Protein AF-A0A7C3FJF8-F1 (afdb_monomer)

Nearest PDB structures (foldseek):
  2eo0-assembly2_B  TM=7.809E-01  e=1.212E-04  Sulfurisphaera tokodaii str. 7
  3p1z-assembly2_G  TM=6.537E-01  e=1.359E-02  Aeropyrum pernix
  4i4z-assembly1_E  TM=5.931E-01  e=7.086E-01  Synechocystis sp. PCC 6803 substr. Kazusa
  1ul7-assembly1_A  TM=5.633E-01  e=3.274E+00  Mus musculus
  5kah-assembly2_I  TM=3.896E-01  e=8.580E-01  Streptomyces toyocaensis

Radius of gyration: 24.34 Å; Cα contacts (8 Å, |Δi|>4): 204; chains: 1; bounding box: 48×48×71 Å

Solvent-accessible surface area (backbone atoms only — not comparable to full-atom values): 13296 Å² total; per-residue (Å²): 137,85,82,83,77,81,82,76,81,86,86,83,79,94,72,89,86,90,78,89,80,92,68,100,66,83,60,92,47,67,45,55,46,53,51,52,53,52,41,48,75,72,63,35,49,75,42,83,37,100,73,50,47,29,43,34,36,49,91,90,48,56,37,38,33,38,74,26,79,35,72,84,56,58,62,55,58,71,58,46,54,53,41,46,54,43,36,74,76,70,42,47,33,32,38,34,18,79,82,64,42,79,39,53,52,88,76,57,58,75,88,61,51,80,79,86,79,88,79,89,81,92,76,93,69,101,62,96,72,72,50,80,64,54,48,51,25,48,56,35,39,78,59,63,29,83,60,29,60,66,51,48,77,74,42,62,62,68,52,47,52,55,28,46,54,51,48,58,78,39,63,78,41,46,68,42,58,44,62,51,34,52,48,52,60,71,46,89,75,83,76,74,91,62,90,58,92,78,43,66,59,75,59,63,103,55,28,84,40,40,50,128

Foldseek 3Di:
DDDDDDDDDDPPDDDDDDDDDDDPDDDPQPFLVVVVVVLVVVVWDWDQDPPQRTWIDDPPAIEREHEDQAPLDFDAPVNLVVLVVVVVVVHFYWYAYPHPGTDGSVPDDCVRHDDDPDDDDDDDDPDDDDDPQRVQLVLCVVLPDDPSSVVCVVFPSVQLVLLLVVLVVCPPFFQRSNVSSVCSRPDPDDRDNDPDPVPCCCDDPNVVRTDD

Mean predicted aligned error: 19.09 Å

Sequence (212 aa):
MVAKKKRQFPLDGFQNRCSTLKSGRSYKNPAEAMLYNLLKAEGWEVTKAGYPDFICRRGDEVMLVEVKPDKNHRLKRRQSEAMKALAKQGVKCLRWSPDEGFRDINNISDDDDIYTSSSSSLAIPTTFNETPLEELARELTEEGFDGAMAFILKHDPARIRAALELARHKRGRIKNLPGYVRYLVQTPGEIPKVPDPGDKYLKGKYSDMIRR

Secondary structure (DSSP, 8-state):
-------PPP-------------S---SSHHHHHHHHHHHHTT-EEEE-SSSSEEEEETTEEEEEEE-SSTT-PPPHHHHHHHHHHHHTT-EEEEEETTTEEEEGGGS-GGG-------------SS----HHHHHHHHHHHTT-TTHHHHHHHS-HHHHHHHHHHHHHTBTTBS-HHHHHHHHHHSSSPPPSS--TT-GGGSSTTGGGB--

Structure (mmCIF, N/CA/C/O backbone):
data_AF-A0A7C3FJF8-F1
#
_entry.id   AF-A0A7C3FJF8-F1
#
loop_
_atom_site.group_PDB
_atom_site.id
_atom_site.type_symbol
_atom_site.label_atom_id
_atom_site.label_alt_id
_atom_site.label_comp_id
_atom_site.label_asym_id
_atom_site.label_entity_id
_atom_site.label_seq_id
_atom_site.pdbx_PDB_ins_code
_atom_site.Cartn_x
_atom_site.Cartn_y
_atom_site.Cartn_z
_atom_site.occupancy
_atom_site.B_iso_or_equiv
_atom_site.auth_seq_id
_atom_site.auth_comp_id
_atom_site.auth_asym_id
_atom_site.auth_atom_id
_atom_site.pdbx_PDB_model_num
ATOM 1 N N . MET A 1 1 ? -26.479 19.139 31.568 1.00 36.22 1 MET A N 1
ATOM 2 C CA . MET A 1 1 ? -25.353 19.248 30.612 1.00 36.22 1 MET A CA 1
ATOM 3 C C . MET A 1 1 ? -24.235 18.334 31.091 1.00 36.22 1 MET A C 1
ATOM 5 O O . MET A 1 1 ? -23.646 18.614 32.124 1.00 36.22 1 MET A O 1
ATOM 9 N N . VAL A 1 2 ? -24.012 17.193 30.433 1.00 34.41 2 VAL A N 1
ATOM 10 C CA . VAL A 1 2 ? -23.016 16.196 30.869 1.00 34.41 2 VAL A CA 1
ATOM 11 C C . VAL A 1 2 ? -21.704 16.449 30.129 1.00 34.41 2 VAL A C 1
ATOM 13 O O . VAL A 1 2 ? -21.637 16.321 28.907 1.00 34.41 2 VAL A O 1
ATOM 16 N N . ALA A 1 3 ? -20.671 16.839 30.874 1.00 35.12 3 ALA A N 1
ATOM 17 C CA . ALA A 1 3 ? -19.329 17.070 30.359 1.00 35.12 3 ALA A CA 1
ATOM 18 C C . ALA A 1 3 ? -18.713 15.756 29.842 1.00 35.12 3 ALA A C 1
ATOM 20 O O . ALA A 1 3 ? -18.563 14.785 30.587 1.00 35.12 3 ALA A O 1
ATOM 21 N N . LYS A 1 4 ? -18.333 15.722 28.559 1.00 35.50 4 LYS A N 1
ATOM 22 C CA . LYS A 1 4 ? -17.586 14.605 27.965 1.00 35.50 4 LYS A CA 1
ATOM 23 C C . LYS A 1 4 ? -16.150 14.624 28.497 1.00 35.50 4 LYS A C 1
ATOM 25 O O . LYS A 1 4 ? -15.320 15.422 28.068 1.00 35.50 4 LYS A O 1
ATOM 30 N N . LYS A 1 5 ? -15.871 13.733 29.448 1.00 34.00 5 LYS A N 1
ATOM 31 C CA . LYS A 1 5 ? -14.535 13.450 29.988 1.00 34.00 5 LYS A CA 1
ATOM 32 C C . LYS A 1 5 ? -13.651 12.917 28.848 1.00 34.00 5 LYS A C 1
ATOM 34 O O . LYS A 1 5 ? -13.900 11.822 28.345 1.00 34.00 5 LYS A O 1
ATOM 39 N N . LYS A 1 6 ? -12.642 13.686 28.419 1.00 36.44 6 LYS A N 1
ATOM 40 C CA . LYS A 1 6 ? -11.583 13.205 27.516 1.00 36.44 6 LYS A CA 1
ATOM 41 C C . LYS A 1 6 ? -10.863 12.053 28.223 1.00 36.44 6 LYS A C 1
ATOM 43 O O . LYS A 1 6 ? -10.179 12.277 29.217 1.00 36.44 6 LYS A O 1
ATOM 48 N N . ARG A 1 7 ? -11.067 10.814 27.765 1.00 32.31 7 ARG A N 1
ATOM 49 C CA . ARG A 1 7 ? -10.295 9.662 28.242 1.00 32.31 7 ARG A CA 1
ATOM 50 C C . ARG A 1 7 ? -8.902 9.750 27.626 1.00 32.31 7 ARG A C 1
ATOM 52 O O . ARG A 1 7 ? -8.738 9.578 26.423 1.00 32.31 7 ARG A O 1
ATOM 59 N N . GLN A 1 8 ? -7.935 10.093 28.463 1.00 32.59 8 GLN A N 1
ATOM 60 C CA . GLN A 1 8 ? -6.512 10.062 28.161 1.00 32.59 8 GLN A CA 1
ATOM 61 C C . GLN A 1 8 ? -6.058 8.595 28.163 1.00 32.59 8 GLN A C 1
ATOM 63 O O . GLN A 1 8 ? -6.402 7.846 29.077 1.00 32.59 8 GLN A O 1
ATOM 68 N N . PHE A 1 9 ? -5.368 8.170 27.104 1.00 37.16 9 PHE A N 1
ATOM 69 C CA . PHE A 1 9 ? -4.805 6.823 26.991 1.00 37.16 9 PHE A CA 1
ATOM 70 C C . PHE A 1 9 ? -3.686 6.654 28.035 1.00 37.16 9 PHE A C 1
ATOM 72 O O . PHE A 1 9 ? -2.801 7.511 28.074 1.00 37.16 9 PHE A O 1
ATOM 79 N N . PRO A 1 10 ? -3.689 5.603 28.875 1.00 35.88 10 PRO A N 1
ATOM 80 C CA . PRO A 1 10 ? -2.564 5.333 29.760 1.00 35.88 10 PRO A CA 1
ATOM 81 C C . PRO A 1 10 ? -1.417 4.730 28.934 1.00 35.88 10 PRO A C 1
ATOM 83 O O . PRO A 1 10 ? -1.586 3.693 28.296 1.00 35.88 10 PRO A O 1
ATOM 86 N N . LEU A 1 11 ? -0.276 5.424 28.910 1.00 43.97 11 LEU A N 1
ATOM 87 C CA . LEU A 1 11 ? 0.946 5.057 28.177 1.00 43.97 11 LEU A CA 1
ATOM 88 C C . LEU A 1 11 ? 1.956 4.264 29.028 1.00 43.97 11 LEU A C 1
ATOM 90 O O . LEU A 1 11 ? 3.012 3.893 28.525 1.00 43.97 11 LEU A O 1
ATOM 94 N N . ASP A 1 12 ? 1.635 3.953 30.282 1.00 31.39 12 ASP A N 1
ATOM 95 C CA . ASP A 1 12 ? 2.601 3.377 31.216 1.00 31.39 12 ASP A CA 1
ATOM 96 C C . ASP A 1 12 ? 2.301 1.895 31.473 1.00 31.39 12 ASP A C 1
ATOM 98 O O . ASP A 1 12 ? 1.313 1.558 32.124 1.00 31.39 12 ASP A O 1
ATOM 102 N N . GLY A 1 13 ? 3.158 0.997 30.970 1.00 31.47 13 GLY A N 1
ATOM 103 C CA . GLY A 1 13 ? 3.138 -0.408 31.405 1.00 31.47 13 GLY A CA 1
ATOM 104 C C . GLY A 1 13 ? 3.659 -1.484 30.447 1.00 31.47 13 GLY A C 1
ATOM 105 O O . GLY A 1 13 ? 3.530 -2.665 30.759 1.00 31.47 13 GLY A O 1
ATOM 106 N N . PHE A 1 14 ? 4.242 -1.144 29.295 1.00 38.16 14 PHE A N 1
ATOM 107 C CA . PHE A 1 14 ? 4.683 -2.143 28.310 1.00 38.16 14 PHE A CA 1
ATOM 108 C C . PHE A 1 14 ? 6.126 -2.616 28.549 1.00 38.16 14 PHE A C 1
ATOM 110 O O . PHE A 1 14 ? 7.050 -2.218 27.846 1.00 38.16 14 PHE A O 1
ATOM 117 N N . GLN A 1 15 ? 6.327 -3.520 29.511 1.00 35.91 15 GLN A N 1
ATOM 118 C CA . GLN A 1 15 ? 7.507 -4.388 29.529 1.00 35.91 15 GLN A CA 1
ATOM 119 C C . GLN A 1 15 ? 7.101 -5.862 29.543 1.00 35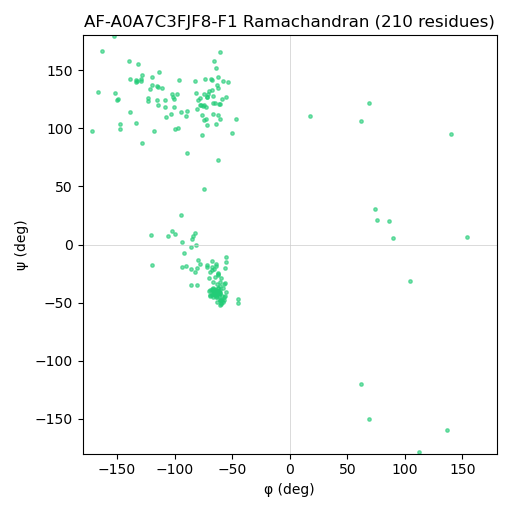.91 15 GLN A C 1
ATOM 121 O O . GLN A 1 15 ? 6.385 -6.327 30.423 1.00 35.91 15 GLN A O 1
ATOM 126 N N . ASN A 1 16 ? 7.658 -6.579 28.565 1.00 40.19 16 ASN A N 1
ATOM 127 C CA . ASN A 1 16 ? 7.874 -8.021 28.519 1.00 40.19 16 ASN A CA 1
ATOM 128 C C . ASN A 1 16 ? 6.630 -8.918 28.576 1.00 40.19 16 ASN A C 1
ATOM 130 O O . ASN A 1 16 ? 6.086 -9.195 29.638 1.00 40.19 16 ASN A O 1
ATOM 134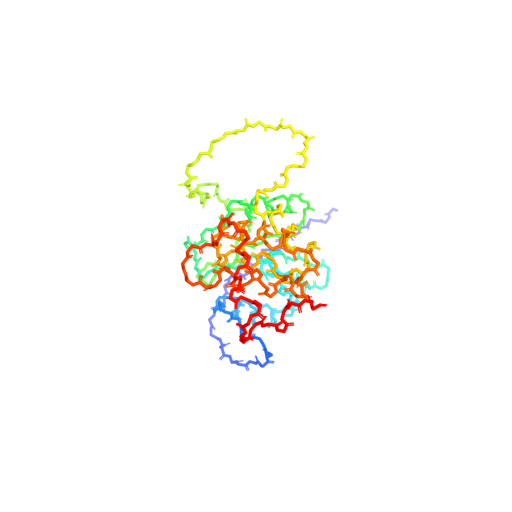 N N . ARG A 1 17 ? 6.291 -9.502 27.419 1.00 31.45 17 ARG A N 1
ATOM 135 C CA . ARG A 1 17 ? 6.054 -10.951 27.260 1.00 31.45 17 ARG A CA 1
ATOM 136 C C . ARG A 1 17 ? 5.887 -11.283 25.775 1.00 31.45 17 ARG A C 1
ATOM 138 O O . ARG A 1 17 ? 4.828 -11.101 25.187 1.00 31.45 17 ARG A O 1
ATOM 145 N N . CYS A 1 18 ? 6.978 -11.748 25.172 1.00 35.25 18 CYS A N 1
ATOM 146 C CA . CYS A 1 18 ? 6.981 -12.355 23.849 1.00 35.25 18 CYS A CA 1
ATOM 147 C C . CYS A 1 18 ? 6.740 -13.861 24.013 1.00 35.25 18 CYS A C 1
ATOM 149 O O . CYS A 1 18 ? 7.570 -14.557 24.593 1.00 35.25 18 CYS A O 1
ATOM 151 N N . SER A 1 19 ? 5.619 -14.367 23.506 1.00 32.22 19 SER A N 1
ATOM 152 C CA . SER A 1 19 ? 5.452 -15.797 23.242 1.00 32.22 19 SER A CA 1
ATOM 153 C C . SER A 1 19 ? 4.551 -16.010 22.029 1.00 32.22 19 SER A C 1
ATOM 155 O O . SER A 1 19 ? 3.331 -15.901 22.097 1.00 32.22 19 SER A O 1
ATOM 157 N N . THR A 1 20 ? 5.229 -16.265 20.914 1.00 42.19 20 THR A N 1
ATOM 158 C CA . THR A 1 20 ? 4.894 -17.116 19.766 1.00 42.19 20 THR A CA 1
ATOM 159 C C . THR A 1 20 ? 3.431 -17.538 19.587 1.00 42.19 20 THR A C 1
ATOM 161 O O . THR A 1 20 ? 2.974 -18.455 20.264 1.00 42.19 20 THR A O 1
ATOM 164 N N . LEU A 1 21 ? 2.750 -17.022 18.552 1.00 38.22 21 LEU A N 1
ATOM 165 C CA . LEU A 1 21 ? 1.591 -17.701 17.957 1.00 38.22 21 LEU A CA 1
ATOM 166 C C . LEU A 1 21 ? 1.569 -17.643 16.422 1.00 38.22 21 LEU A C 1
ATOM 168 O O . LEU A 1 21 ? 1.975 -16.680 15.778 1.00 38.22 21 LEU A O 1
ATOM 172 N N . LYS A 1 22 ? 1.117 -18.772 15.870 1.00 43.00 22 LYS A N 1
ATOM 173 C CA . LYS A 1 22 ? 1.184 -19.225 14.480 1.00 43.00 22 LYS A CA 1
ATOM 174 C C . LYS A 1 22 ? 0.125 -18.542 13.603 1.00 43.00 22 LYS A C 1
ATOM 176 O O . LYS A 1 22 ? -1.063 -18.769 13.796 1.00 43.00 22 LYS A O 1
ATOM 181 N N . SER A 1 23 ? 0.547 -17.823 12.563 1.00 41.47 23 SER A N 1
ATOM 182 C CA . SER A 1 23 ? -0.201 -17.730 11.297 1.00 41.47 23 SER A CA 1
ATOM 183 C C . SER A 1 23 ? 0.777 -17.481 10.139 1.00 41.47 23 SER A C 1
ATOM 185 O O . SER A 1 23 ? 1.696 -16.673 10.243 1.00 41.47 23 SER A O 1
ATOM 187 N N . GLY A 1 24 ? 0.654 -18.275 9.074 1.00 37.75 24 GLY A N 1
ATOM 188 C CA . GLY A 1 24 ? 1.691 -18.557 8.070 1.00 37.75 24 GLY A CA 1
ATOM 189 C C . GLY A 1 24 ? 2.019 -17.461 7.050 1.00 37.75 24 GLY A C 1
ATOM 190 O O . GLY A 1 24 ? 2.140 -17.756 5.865 1.00 37.75 24 GLY A O 1
ATOM 191 N N . ARG A 1 25 ? 2.223 -16.213 7.477 1.00 44.03 25 ARG A N 1
ATOM 192 C CA . ARG A 1 25 ? 2.955 -15.209 6.687 1.00 44.03 25 ARG A CA 1
ATOM 193 C C . ARG A 1 25 ? 3.947 -14.505 7.603 1.00 44.03 25 ARG A C 1
ATOM 195 O O . ARG A 1 25 ? 3.555 -13.676 8.414 1.00 44.03 25 ARG A O 1
ATOM 202 N N . SER A 1 26 ? 5.231 -14.835 7.474 1.00 49.41 26 SER A N 1
ATOM 203 C CA . SER A 1 26 ? 6.285 -14.068 8.144 1.00 49.41 26 SER A CA 1
ATOM 204 C C . SER A 1 26 ? 6.233 -12.631 7.630 1.00 49.41 26 SER A C 1
ATOM 206 O O . SER A 1 26 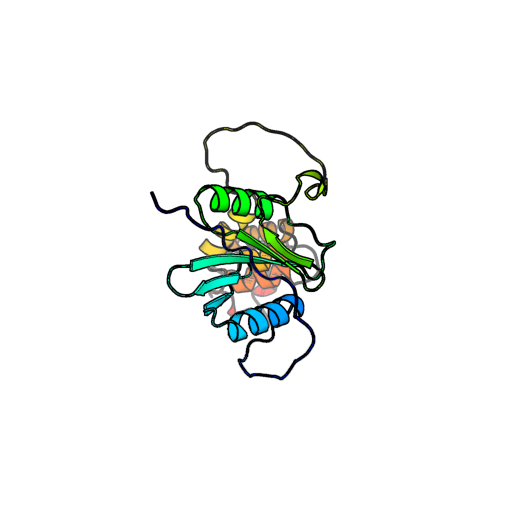? 6.368 -12.398 6.426 1.00 49.41 26 SER A O 1
ATOM 208 N N . TYR A 1 27 ? 6.034 -11.660 8.519 1.00 59.88 27 TYR A N 1
ATOM 209 C CA . TYR A 1 27 ? 6.247 -10.261 8.167 1.00 59.88 27 TYR A CA 1
ATOM 210 C C . TYR A 1 27 ? 7.720 -10.087 7.794 1.00 59.88 27 TYR A C 1
ATOM 212 O O . TYR A 1 27 ? 8.602 -10.613 8.470 1.00 59.88 27 TYR A O 1
ATOM 220 N N . LYS A 1 28 ? 7.991 -9.385 6.688 1.00 67.38 28 LYS A N 1
ATOM 221 C CA . LYS A 1 28 ? 9.370 -9.062 6.290 1.00 67.38 28 LYS A CA 1
ATOM 222 C C . LYS A 1 28 ? 9.993 -8.028 7.230 1.00 67.38 28 LYS A C 1
ATOM 224 O O . LYS A 1 28 ? 11.203 -8.028 7.408 1.00 67.38 28 LYS A O 1
ATOM 229 N N . ASN A 1 29 ? 9.161 -7.169 7.817 1.00 78.44 29 ASN A N 1
ATOM 230 C CA . ASN A 1 29 ? 9.560 -6.151 8.774 1.00 78.44 29 ASN A CA 1
ATOM 231 C C . ASN A 1 29 ? 9.253 -6.630 10.211 1.00 78.44 29 ASN A C 1
ATOM 233 O O . ASN A 1 29 ? 8.078 -6.842 10.530 1.00 78.44 29 ASN A O 1
ATOM 237 N N . PRO A 1 30 ? 10.262 -6.790 11.087 1.00 82.75 30 PRO A N 1
ATOM 238 C CA . PRO A 1 30 ? 10.062 -7.163 12.490 1.00 82.75 30 PRO A CA 1
ATOM 239 C C . PRO A 1 30 ? 9.129 -6.212 13.253 1.00 82.75 30 PRO A C 1
ATOM 241 O O . PRO A 1 30 ? 8.356 -6.664 14.097 1.00 82.75 30 PRO A O 1
ATOM 244 N N . ALA A 1 31 ? 9.143 -4.918 12.918 1.00 85.25 31 ALA A N 1
ATOM 245 C CA . ALA A 1 31 ? 8.272 -3.922 13.538 1.00 85.25 31 ALA A CA 1
ATOM 246 C C . ALA A 1 31 ? 6.787 -4.188 13.229 1.00 85.25 31 ALA A C 1
ATOM 248 O O . ALA A 1 31 ? 5.941 -4.088 14.115 1.00 85.25 31 ALA A O 1
ATOM 249 N N . GLU A 1 32 ? 6.463 -4.615 12.003 1.00 89.12 32 GLU A N 1
ATOM 250 C CA . GLU A 1 32 ? 5.089 -4.981 11.635 1.00 89.12 32 GLU A CA 1
ATOM 251 C C . GLU A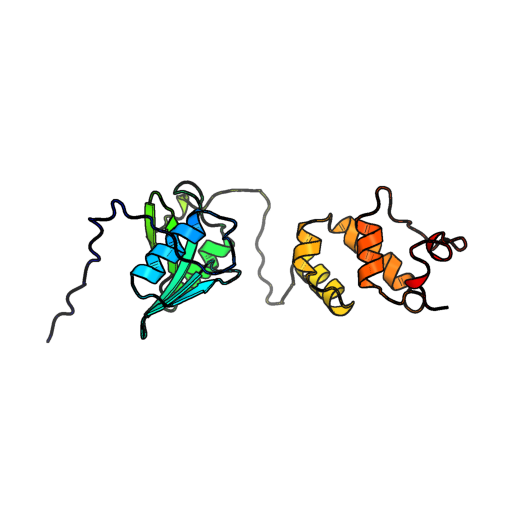 1 32 ? 4.612 -6.216 12.402 1.00 89.12 32 GLU A C 1
ATOM 253 O O . GLU A 1 32 ? 3.478 -6.236 12.876 1.00 89.12 32 GLU A O 1
ATOM 258 N N . ALA A 1 33 ? 5.469 -7.234 12.555 1.00 85.75 33 ALA A N 1
ATOM 259 C CA . ALA A 1 33 ? 5.137 -8.419 13.349 1.00 85.75 33 ALA A CA 1
ATOM 260 C C . ALA A 1 33 ? 4.872 -8.057 14.814 1.00 85.75 33 ALA A C 1
ATOM 262 O O . ALA A 1 33 ? 3.912 -8.545 15.412 1.00 85.75 33 ALA A O 1
ATOM 263 N N . MET A 1 34 ? 5.722 -7.199 15.385 1.00 85.06 34 MET A N 1
ATOM 264 C CA . MET A 1 34 ? 5.593 -6.742 16.764 1.00 85.06 34 MET A CA 1
ATOM 265 C C . MET A 1 34 ? 4.271 -6.006 16.975 1.00 85.06 34 MET A C 1
ATOM 267 O O . MET A 1 34 ? 3.499 -6.375 17.861 1.00 85.06 34 MET A O 1
ATOM 271 N N . LEU A 1 35 ? 3.978 -5.019 16.126 1.00 88.88 35 LEU A N 1
ATOM 272 C CA . LEU A 1 35 ? 2.735 -4.268 16.214 1.00 88.88 35 LEU A CA 1
ATOM 273 C C . LEU A 1 35 ? 1.510 -5.158 15.987 1.00 88.88 35 LEU A C 1
ATOM 275 O O . LEU A 1 35 ? 0.529 -5.038 16.716 1.00 88.88 35 LEU A O 1
ATOM 279 N N . TYR A 1 36 ? 1.556 -6.063 15.008 1.00 88.88 36 TYR A N 1
ATOM 280 C CA . TYR A 1 36 ? 0.450 -6.977 14.740 1.00 88.88 36 TYR A CA 1
ATOM 281 C C . TYR A 1 36 ? 0.105 -7.811 15.978 1.00 88.88 36 TYR A C 1
ATOM 283 O O . TYR A 1 36 ? -1.057 -7.874 16.373 1.00 88.88 36 TYR A O 1
ATOM 291 N N . ASN A 1 37 ? 1.109 -8.405 16.629 1.00 82.94 37 ASN A N 1
ATOM 292 C CA . ASN A 1 37 ? 0.897 -9.193 17.842 1.00 82.94 37 ASN A CA 1
ATOM 293 C C . ASN A 1 37 ? 0.343 -8.342 18.991 1.00 82.94 37 ASN A C 1
ATOM 295 O O . ASN A 1 37 ? -0.578 -8.784 19.675 1.00 82.94 37 ASN A O 1
ATOM 299 N N . LEU A 1 38 ? 0.858 -7.120 19.164 1.00 81.81 38 LEU A N 1
ATOM 300 C CA . LEU A 1 38 ? 0.368 -6.172 20.167 1.00 81.81 38 LEU A CA 1
ATOM 301 C C . LEU A 1 38 ? -1.113 -5.850 19.942 1.00 81.81 38 LEU A C 1
ATOM 303 O O . LEU A 1 38 ? -1.930 -5.990 20.845 1.00 81.81 38 LEU A O 1
ATOM 307 N N . LEU A 1 39 ? -1.483 -5.487 18.717 1.00 85.88 39 LEU A N 1
ATOM 308 C CA . LEU A 1 39 ? -2.860 -5.152 18.369 1.00 85.88 39 LEU A CA 1
ATOM 309 C C . LEU A 1 39 ? -3.808 -6.346 18.532 1.00 85.88 39 LEU A C 1
ATOM 311 O O . LEU A 1 39 ? -4.914 -6.185 19.046 1.00 85.88 39 LEU A O 1
ATOM 315 N N . LYS A 1 40 ? -3.377 -7.551 18.141 1.00 85.75 40 LYS A N 1
ATOM 316 C CA . LYS A 1 40 ? -4.182 -8.767 18.316 1.00 85.75 40 LYS A CA 1
ATOM 317 C C . LYS A 1 40 ? -4.384 -9.117 19.790 1.00 85.75 40 LYS A C 1
ATOM 319 O O . LYS A 1 40 ? -5.486 -9.528 20.145 1.00 85.75 40 LYS A O 1
ATOM 324 N N . ALA A 1 41 ? -3.372 -8.928 20.639 1.00 75.56 41 ALA A N 1
ATOM 325 C CA . ALA A 1 41 ? -3.495 -9.119 22.086 1.00 75.56 41 ALA A CA 1
ATOM 326 C C . ALA A 1 41 ? -4.493 -8.131 22.721 1.00 75.56 41 ALA A C 1
ATOM 328 O O . ALA A 1 41 ? -5.242 -8.502 23.617 1.00 75.56 41 ALA A O 1
ATOM 329 N N . GLU A 1 42 ? -4.566 -6.911 22.189 1.00 77.50 42 GLU A N 1
ATOM 330 C CA . GLU A 1 42 ? -5.494 -5.846 22.606 1.00 77.50 42 GLU A CA 1
ATOM 331 C C . GLU A 1 42 ? -6.906 -5.964 21.986 1.00 77.50 42 GLU A C 1
ATOM 333 O O . GLU A 1 42 ? -7.728 -5.040 22.072 1.00 77.50 42 GLU A O 1
ATOM 338 N N . GLY A 1 43 ? -7.198 -7.092 21.330 1.00 82.81 43 GLY A N 1
ATOM 339 C CA . GLY A 1 43 ? -8.513 -7.395 20.767 1.00 82.81 43 GLY A CA 1
ATOM 340 C C . GLY A 1 43 ? -8.848 -6.642 19.478 1.00 82.81 43 GLY A C 1
ATOM 341 O O . GLY A 1 43 ? -10.025 -6.512 19.143 1.00 82.81 43 GLY A O 1
ATOM 342 N N . TRP A 1 44 ? -7.851 -6.132 18.750 1.00 87.94 44 TRP A N 1
ATOM 343 C CA . TRP A 1 44 ? -8.072 -5.519 17.441 1.00 87.94 44 TRP A CA 1
ATOM 344 C C . TRP A 1 44 ? -8.149 -6.566 16.329 1.00 87.94 44 TRP A C 1
ATOM 346 O O . TRP A 1 44 ? -7.361 -7.514 16.248 1.00 87.94 44 TRP A O 1
ATOM 356 N N . GLU A 1 45 ? -9.057 -6.338 15.391 1.00 88.94 45 GLU A N 1
ATOM 357 C CA . GLU A 1 45 ? -9.026 -6.958 14.075 1.00 88.94 45 GLU A CA 1
ATOM 358 C C . GLU A 1 45 ? -8.033 -6.192 13.204 1.00 88.94 45 GLU A C 1
ATOM 360 O O . GLU A 1 45 ? -8.218 -5.007 12.941 1.00 88.94 45 GLU A O 1
ATOM 365 N N . VAL A 1 46 ? -6.959 -6.850 12.770 1.00 90.88 46 VAL A N 1
ATOM 366 C CA . VAL A 1 46 ? -5.866 -6.208 12.030 1.00 90.88 46 VAL A CA 1
ATOM 367 C C . VAL A 1 46 ? -5.808 -6.766 10.618 1.00 90.88 46 VAL A C 1
ATOM 369 O O . VAL A 1 46 ? -5.580 -7.961 10.424 1.00 90.88 46 VAL A O 1
ATOM 372 N N . THR A 1 47 ? -5.978 -5.891 9.633 1.00 91.50 47 THR A N 1
ATOM 373 C CA . THR A 1 47 ? -5.861 -6.206 8.209 1.00 91.50 47 THR A CA 1
ATOM 374 C C . THR A 1 47 ? -4.588 -5.582 7.662 1.00 9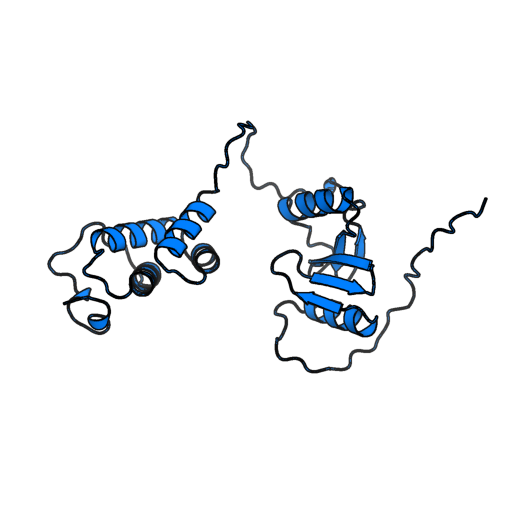1.50 47 THR A C 1
ATOM 376 O O . THR A 1 47 ? -4.401 -4.373 7.764 1.00 91.50 47 THR A O 1
ATOM 379 N N . LYS A 1 48 ? -3.712 -6.393 7.060 1.00 88.50 48 LYS A N 1
ATOM 380 C CA . LYS A 1 48 ? -2.547 -5.879 6.332 1.00 88.50 48 LYS A CA 1
ATOM 381 C C . LYS A 1 48 ? -3.000 -5.292 4.997 1.00 88.50 48 LYS A C 1
ATOM 383 O O . LYS A 1 48 ? -3.541 -6.029 4.173 1.00 88.50 48 LYS A O 1
ATOM 388 N N . ALA A 1 49 ? -2.752 -4.006 4.784 1.00 76.62 49 ALA A N 1
ATOM 389 C CA . ALA A 1 49 ? -3.020 -3.327 3.523 1.00 76.62 49 ALA A CA 1
ATOM 390 C C . ALA A 1 49 ? -1.685 -2.904 2.888 1.00 76.62 49 ALA A C 1
ATOM 392 O O . ALA A 1 49 ? -0.691 -2.703 3.575 1.00 76.62 49 ALA A O 1
ATOM 393 N N . GLY A 1 50 ? -1.610 -2.867 1.554 1.00 77.12 50 GLY A N 1
ATOM 394 C CA . GLY A 1 50 ? -0.380 -2.437 0.871 1.00 77.12 50 GLY A CA 1
ATOM 395 C C . GLY A 1 50 ? -0.009 -0.982 1.186 1.00 77.12 50 GLY A C 1
ATOM 396 O O . GLY A 1 50 ? 1.160 -0.619 1.098 1.00 77.12 50 GLY A O 1
ATOM 397 N N . TYR A 1 51 ? -1.013 -0.177 1.542 1.00 83.19 51 TYR A N 1
ATOM 398 C CA . TYR A 1 51 ? -0.912 1.139 2.159 1.00 83.19 51 TYR A CA 1
ATOM 399 C C . TYR A 1 51 ? -2.311 1.538 2.690 1.00 83.19 51 TYR A C 1
ATOM 401 O O . TYR A 1 51 ? -3.277 1.401 1.929 1.00 83.19 51 TYR A O 1
ATOM 409 N N . PRO A 1 52 ? -2.463 2.012 3.946 1.00 89.69 52 PRO A N 1
ATOM 410 C CA . PRO A 1 52 ? -1.461 2.004 5.028 1.00 89.69 52 PRO A CA 1
ATOM 411 C C . PRO A 1 52 ? -1.032 0.571 5.379 1.00 89.69 52 PRO A C 1
ATOM 413 O O . PRO A 1 52 ? -1.717 -0.368 4.984 1.00 89.69 52 PRO A O 1
ATOM 416 N N . ASP A 1 53 ? 0.062 0.387 6.124 1.00 90.56 53 ASP A N 1
ATOM 417 C CA . ASP A 1 53 ? 0.543 -0.961 6.483 1.00 90.56 53 ASP A CA 1
ATOM 418 C C . ASP A 1 53 ? -0.538 -1.807 7.178 1.00 90.56 53 ASP A C 1
ATOM 420 O O . ASP A 1 53 ? -0.716 -2.993 6.867 1.00 90.56 53 ASP A O 1
ATOM 424 N N . PHE A 1 54 ? -1.305 -1.187 8.083 1.00 93.44 54 PHE A N 1
ATOM 425 C CA . PHE A 1 54 ? -2.433 -1.822 8.753 1.00 93.44 54 PHE A CA 1
ATOM 426 C C . PHE A 1 54 ? -3.703 -0.973 8.760 1.00 93.44 54 PHE A C 1
ATOM 428 O O . PHE A 1 54 ? -3.691 0.227 9.035 1.00 93.44 54 PHE A O 1
ATOM 435 N N . ILE A 1 55 ? -4.828 -1.654 8.560 1.00 93.38 55 ILE A N 1
ATOM 436 C CA . ILE A 1 55 ? -6.172 -1.175 8.875 1.00 93.38 55 ILE A CA 1
ATOM 437 C C . ILE A 1 55 ? -6.644 -1.978 10.083 1.00 93.38 55 ILE A C 1
ATOM 439 O O . ILE A 1 55 ? -6.741 -3.205 10.013 1.00 93.38 55 ILE A O 1
ATOM 443 N N . CYS A 1 56 ? -6.908 -1.299 11.193 1.00 90.19 56 CYS A N 1
ATOM 444 C CA . CYS A 1 56 ? -7.280 -1.934 12.451 1.00 90.19 56 CYS A CA 1
ATOM 445 C C . CYS A 1 56 ? -8.701 -1.540 12.834 1.00 90.19 56 CYS A C 1
ATOM 447 O O . CYS A 1 56 ? -9.054 -0.362 12.763 1.00 90.19 56 CYS A O 1
ATOM 449 N N . ARG A 1 57 ? -9.496 -2.510 13.279 1.00 90.56 57 ARG A N 1
ATOM 450 C CA . ARG A 1 57 ? -10.876 -2.305 13.711 1.00 90.56 57 ARG A CA 1
ATOM 451 C C . ARG A 1 57 ? -11.124 -2.915 15.086 1.00 90.56 57 ARG A C 1
ATOM 453 O O . ARG A 1 57 ? -10.615 -3.991 15.388 1.00 90.56 57 ARG A O 1
ATOM 460 N N . ARG A 1 58 ? -11.925 -2.241 15.909 1.00 86.62 58 ARG A N 1
ATOM 461 C CA . ARG A 1 58 ? -12.462 -2.788 17.159 1.00 86.62 58 ARG A CA 1
ATOM 462 C C . ARG A 1 58 ? -13.848 -2.202 17.408 1.00 86.62 58 ARG A C 1
ATOM 464 O O . ARG A 1 58 ? -13.981 -1.038 17.774 1.00 86.62 58 ARG A O 1
ATOM 471 N N . GLY A 1 59 ? -14.886 -3.001 17.161 1.00 85.94 59 GLY A N 1
ATOM 472 C CA . GLY A 1 59 ? -16.263 -2.499 17.118 1.00 85.94 59 GLY A CA 1
ATOM 473 C C . GLY A 1 59 ? -16.437 -1.465 15.999 1.00 85.94 59 GLY A C 1
ATOM 474 O O . GLY A 1 59 ? -16.178 -1.770 14.830 1.00 85.94 59 GLY A O 1
ATOM 475 N N . ASP A 1 60 ? -16.829 -0.247 16.368 1.00 86.19 60 ASP A N 1
ATOM 476 C CA . ASP A 1 60 ? -16.997 0.889 15.446 1.00 86.19 60 ASP A CA 1
ATOM 477 C C . ASP A 1 60 ? -15.730 1.748 15.308 1.00 86.19 60 ASP A C 1
ATOM 479 O O . ASP A 1 60 ? -15.664 2.642 14.465 1.00 86.19 60 ASP A O 1
ATOM 483 N N . GLU A 1 61 ? -14.701 1.483 16.118 1.00 85.88 61 GLU A N 1
ATOM 484 C CA . GLU A 1 61 ? -13.428 2.188 16.017 1.00 85.88 61 GLU A CA 1
ATOM 485 C C . GLU A 1 61 ? -12.614 1.630 14.849 1.00 85.88 61 GLU A C 1
ATOM 487 O O . GLU A 1 61 ? -12.337 0.429 14.788 1.00 85.88 61 GLU A O 1
ATOM 492 N N . VAL A 1 62 ? -12.181 2.517 13.950 1.00 89.88 62 VAL A N 1
ATOM 493 C CA . VAL A 1 62 ? -11.247 2.206 12.864 1.00 89.88 62 VAL A CA 1
ATOM 494 C C . VAL A 1 62 ? -10.018 3.093 12.996 1.00 89.88 62 VAL A C 1
ATOM 496 O O . VAL A 1 62 ? -10.135 4.305 13.196 1.00 89.88 62 VAL A O 1
ATOM 499 N N . MET A 1 63 ? -8.837 2.494 12.862 1.00 91.12 63 MET A N 1
ATOM 500 C CA . MET A 1 63 ? -7.580 3.225 12.765 1.00 91.12 63 MET A CA 1
ATOM 501 C C . MET A 1 63 ? -6.695 2.702 11.638 1.00 91.12 63 MET A C 1
ATOM 503 O O . MET A 1 63 ? -6.595 1.500 11.392 1.00 91.12 63 MET A O 1
ATOM 507 N N . LEU A 1 64 ? -6.033 3.637 10.972 1.00 93.44 64 LEU A N 1
ATOM 508 C CA . LEU A 1 64 ? -5.039 3.403 9.938 1.00 93.44 64 LEU A CA 1
ATOM 509 C C . LEU A 1 64 ? -3.660 3.563 10.567 1.00 93.44 64 LEU A C 1
ATOM 511 O O . LEU A 1 64 ? -3.392 4.602 11.171 1.00 93.44 64 LEU A O 1
ATOM 515 N N . VAL A 1 65 ? -2.800 2.554 10.446 1.00 92.00 65 VAL A N 1
ATOM 516 C CA . VAL A 1 65 ? -1.469 2.572 11.058 1.00 92.00 65 VAL A CA 1
ATOM 517 C C . VAL A 1 65 ? -0.398 2.362 10.001 1.00 92.00 65 VAL A C 1
ATOM 519 O O . VAL A 1 65 ? -0.397 1.350 9.304 1.00 92.00 65 VAL A O 1
ATOM 522 N N . GLU A 1 66 ? 0.523 3.314 9.916 1.00 94.44 66 GLU A N 1
ATOM 523 C CA . GLU A 1 66 ? 1.771 3.180 9.167 1.00 94.44 66 GLU A CA 1
ATOM 524 C C . GLU A 1 66 ? 2.899 2.801 10.132 1.00 94.44 66 GLU A C 1
ATOM 526 O O . GLU A 1 66 ? 3.103 3.449 11.164 1.00 94.44 66 GLU A O 1
ATOM 531 N N . VAL A 1 67 ? 3.641 1.755 9.792 1.00 91.69 67 VAL A N 1
ATOM 532 C CA . VAL A 1 67 ? 4.687 1.155 10.611 1.00 91.69 67 VAL A CA 1
ATOM 533 C C . VAL A 1 67 ? 6.051 1.585 10.111 1.00 91.69 67 VAL A C 1
ATOM 535 O O . VAL A 1 67 ? 6.402 1.439 8.942 1.00 91.69 67 VAL A O 1
ATOM 538 N N . LYS A 1 68 ? 6.875 2.071 11.032 1.00 90.44 68 LYS A N 1
ATOM 539 C CA . LYS A 1 68 ? 8.273 2.399 10.775 1.00 90.44 68 LYS A CA 1
ATOM 540 C C . LYS A 1 68 ? 9.169 1.554 11.682 1.00 90.44 68 LYS A C 1
ATOM 542 O O . LYS A 1 68 ? 8.771 1.255 12.806 1.00 90.44 68 LYS A O 1
ATOM 547 N N . PRO A 1 69 ? 10.348 1.123 11.198 1.00 85.25 69 PRO A N 1
ATOM 548 C CA . PRO A 1 69 ? 11.231 0.254 11.973 1.00 85.25 69 PRO A CA 1
ATOM 549 C C . PRO A 1 69 ? 11.767 0.937 13.238 1.00 85.25 69 PRO A C 1
ATOM 551 O O . PRO A 1 69 ? 11.997 0.247 14.222 1.00 85.25 69 PRO A O 1
ATOM 554 N N . ASP A 1 70 ? 11.896 2.267 13.228 1.00 85.06 70 ASP A N 1
ATOM 555 C CA . ASP A 1 70 ? 12.277 3.084 14.383 1.00 85.06 70 ASP A CA 1
ATOM 556 C C . ASP A 1 70 ? 11.698 4.515 14.280 1.00 85.06 70 ASP A C 1
ATOM 558 O O . ASP A 1 70 ? 11.012 4.886 13.312 1.00 85.06 70 ASP A O 1
ATOM 562 N N . LYS A 1 71 ? 11.972 5.337 15.298 1.00 80.31 71 LYS A N 1
ATOM 563 C CA . LYS A 1 71 ? 11.513 6.735 15.393 1.00 80.31 71 LYS A CA 1
ATOM 564 C C . LYS A 1 71 ? 12.169 7.694 14.390 1.00 80.31 71 LYS A C 1
ATOM 566 O O . LYS A 1 71 ? 11.574 8.714 14.043 1.00 80.31 71 LYS A O 1
ATOM 571 N N . ASN A 1 72 ? 13.355 7.375 13.878 1.00 80.31 72 ASN A N 1
ATOM 572 C CA . ASN A 1 72 ? 14.076 8.226 12.928 1.00 80.31 72 ASN A CA 1
ATOM 573 C C . ASN A 1 72 ? 13.538 8.059 11.496 1.00 80.31 72 ASN A C 1
ATOM 575 O O . ASN A 1 72 ? 13.709 8.938 10.652 1.00 80.31 72 ASN A O 1
ATOM 579 N N . HIS A 1 73 ? 12.841 6.954 11.219 1.00 81.44 73 HIS A N 1
ATOM 580 C CA . HIS A 1 73 ? 12.226 6.693 9.921 1.00 81.44 73 HIS A CA 1
ATOM 581 C C . HIS A 1 73 ? 10.949 7.508 9.714 1.00 81.44 73 HIS A C 1
ATOM 583 O O . HIS A 1 73 ? 9.849 7.100 10.081 1.00 81.44 73 HIS A O 1
ATOM 589 N N . ARG A 1 74 ? 11.102 8.661 9.072 1.00 81.56 74 ARG A N 1
ATOM 590 C CA . ARG A 1 74 ? 10.017 9.595 8.758 1.00 81.56 74 ARG A CA 1
ATOM 591 C C . ARG A 1 74 ? 9.001 9.012 7.768 1.00 81.56 74 ARG A C 1
ATOM 593 O O . ARG A 1 74 ? 9.276 8.066 7.021 1.00 81.56 74 ARG A O 1
ATOM 600 N N . LEU A 1 75 ? 7.795 9.576 7.775 1.00 83.00 75 LEU A N 1
ATOM 601 C CA . LEU A 1 75 ? 6.784 9.265 6.768 1.00 83.00 75 LEU A CA 1
ATOM 602 C C . LEU A 1 75 ? 7.235 9.815 5.423 1.00 83.00 75 LEU A C 1
ATOM 604 O O . LEU A 1 75 ? 7.793 10.905 5.336 1.00 83.00 75 LEU A O 1
ATOM 608 N N . LYS A 1 76 ? 6.970 9.079 4.343 1.00 84.31 76 LYS A N 1
ATOM 609 C CA . LYS A 1 76 ? 7.145 9.671 3.017 1.00 84.31 76 LYS A CA 1
ATOM 610 C C . LYS A 1 76 ? 6.090 10.760 2.849 1.00 84.31 76 LYS A C 1
ATOM 612 O O . LYS A 1 76 ? 4.939 10.542 3.218 1.00 84.31 76 LYS A O 1
ATOM 617 N N . ARG A 1 77 ? 6.442 11.878 2.212 1.00 82.44 77 ARG A N 1
ATOM 618 C CA . ARG A 1 77 ? 5.539 13.024 2.000 1.00 82.44 77 ARG A CA 1
ATOM 619 C C . ARG A 1 77 ? 4.139 12.624 1.521 1.00 82.44 77 ARG A C 1
ATOM 621 O O . ARG A 1 77 ? 3.160 12.990 2.152 1.00 82.44 77 ARG A O 1
ATOM 628 N N . ARG A 1 78 ? 4.041 11.790 0.476 1.00 84.25 78 ARG A N 1
ATOM 629 C CA . ARG A 1 78 ? 2.745 11.302 -0.041 1.00 84.25 78 ARG A CA 1
ATOM 630 C C . ARG A 1 78 ? 1.942 10.513 1.001 1.00 84.25 78 ARG A C 1
ATOM 632 O O . ARG A 1 78 ? 0.723 10.617 1.032 1.00 84.25 78 ARG A O 1
ATOM 639 N N . GLN A 1 79 ? 2.621 9.740 1.856 1.00 86.56 79 GLN A N 1
ATOM 640 C CA . GLN A 1 79 ? 1.971 9.004 2.942 1.00 86.56 79 GLN A CA 1
ATOM 641 C C . GLN A 1 79 ? 1.444 9.965 4.015 1.00 86.56 79 GLN A C 1
ATOM 643 O O . GLN A 1 79 ? 0.309 9.818 4.460 1.00 86.56 79 GLN A O 1
ATOM 648 N N . SER A 1 80 ? 2.262 10.954 4.396 1.00 86.69 80 SER A N 1
ATOM 649 C CA . SER A 1 80 ? 1.905 12.008 5.354 1.00 86.69 80 SER A CA 1
ATOM 650 C C . SER A 1 80 ? 0.706 12.814 4.847 1.00 86.69 80 SER A C 1
ATOM 652 O O . SER A 1 80 ? -0.307 12.900 5.532 1.00 86.69 80 SER A O 1
ATOM 654 N N . GLU A 1 81 ? 0.752 13.309 3.606 1.00 88.38 81 GLU A N 1
ATOM 655 C CA . GLU A 1 81 ? -0.325 14.086 2.979 1.00 88.38 81 GLU A CA 1
ATOM 656 C C . GLU A 1 81 ? -1.650 13.307 2.917 1.00 88.38 81 GLU A C 1
ATOM 658 O O . GLU A 1 81 ? -2.689 13.830 3.326 1.00 88.38 81 GLU A O 1
ATOM 663 N N . ALA A 1 82 ? -1.626 12.047 2.467 1.00 87.81 82 ALA A N 1
ATOM 664 C CA . ALA A 1 82 ? -2.830 11.224 2.370 1.00 87.81 82 ALA A CA 1
ATOM 665 C C . ALA A 1 82 ? -3.416 10.874 3.751 1.00 87.81 82 ALA A C 1
ATOM 667 O O . ALA A 1 82 ? -4.625 10.993 3.954 1.00 87.81 82 ALA A O 1
ATOM 668 N N . MET A 1 83 ? -2.580 10.510 4.730 1.00 89.56 83 MET A N 1
ATOM 669 C CA . MET A 1 83 ? -3.050 10.238 6.094 1.00 89.56 83 MET A CA 1
ATOM 670 C C . MET A 1 83 ? -3.563 11.505 6.789 1.00 89.56 83 MET A C 1
ATOM 672 O O . MET A 1 83 ? -4.595 11.443 7.451 1.00 89.56 83 MET A O 1
ATOM 676 N N . LYS A 1 84 ? -2.915 12.665 6.592 1.00 88.88 84 LYS A N 1
ATOM 677 C CA . LYS A 1 84 ? -3.406 13.973 7.068 1.00 88.88 84 LYS A CA 1
ATOM 678 C C . LYS A 1 84 ? -4.774 14.294 6.448 1.00 88.88 84 LYS A C 1
ATOM 680 O O . LYS A 1 84 ? -5.672 14.762 7.146 1.00 88.88 84 LYS A O 1
ATOM 685 N N . ALA A 1 85 ? -4.976 14.017 5.157 1.00 87.44 85 ALA A N 1
ATOM 686 C CA . ALA A 1 85 ? -6.262 14.229 4.488 1.00 87.44 85 ALA A CA 1
ATOM 687 C C . ALA A 1 85 ? -7.378 13.326 5.045 1.00 87.44 85 ALA A C 1
ATOM 689 O O . ALA A 1 85 ? -8.475 13.813 5.313 1.00 87.44 85 ALA A O 1
ATOM 690 N N . LEU A 1 86 ? -7.096 12.041 5.281 1.00 87.38 86 LEU A N 1
ATOM 691 C CA . LEU A 1 86 ? -8.047 11.104 5.894 1.00 87.38 86 LEU A CA 1
ATOM 692 C C . LEU A 1 86 ? -8.348 11.462 7.354 1.00 87.38 86 LEU A C 1
ATOM 694 O O . LEU A 1 86 ? -9.500 11.395 7.785 1.00 87.38 86 LEU A O 1
ATOM 698 N N . ALA A 1 87 ? -7.341 11.922 8.097 1.00 88.25 87 ALA A N 1
ATOM 699 C CA . ALA A 1 87 ? -7.512 12.385 9.467 1.00 88.25 87 ALA A CA 1
ATOM 700 C C . ALA A 1 87 ? -8.452 13.592 9.568 1.00 88.25 87 ALA A C 1
ATOM 702 O O . ALA A 1 87 ? -9.291 13.640 10.466 1.00 88.25 87 ALA A O 1
ATOM 703 N N . LYS A 1 88 ? -8.399 14.518 8.600 1.00 86.44 88 LYS A N 1
ATOM 704 C CA . LYS A 1 88 ? -9.355 15.636 8.504 1.00 86.44 88 LYS A CA 1
ATOM 705 C C . LYS A 1 88 ? -10.802 15.180 8.297 1.00 86.44 88 LYS A C 1
ATOM 707 O O . LYS A 1 88 ? -11.712 15.895 8.698 1.00 86.44 88 LYS A O 1
ATOM 712 N N . GLN A 1 89 ? -11.016 13.999 7.717 1.00 86.44 89 GLN A N 1
ATOM 713 C CA . GLN A 1 89 ? -12.343 13.386 7.568 1.00 86.44 89 GLN A CA 1
ATOM 714 C C . GLN A 1 89 ? -12.783 12.599 8.816 1.00 86.44 89 GLN A C 1
ATOM 716 O O . GLN A 1 89 ? -13.825 11.951 8.805 1.00 86.44 89 GLN A O 1
ATOM 721 N N . GLY A 1 90 ? -11.999 12.635 9.900 1.00 85.00 90 GLY A N 1
ATOM 722 C CA . GLY A 1 90 ? -12.307 11.962 11.162 1.00 85.00 90 GLY A CA 1
ATOM 723 C C . GLY A 1 90 ? -11.787 10.527 11.266 1.00 85.00 90 GLY A C 1
ATOM 724 O O . GLY A 1 90 ? -12.061 9.860 12.263 1.00 85.00 90 GLY A O 1
ATOM 725 N N . VAL A 1 91 ? -11.018 10.039 10.286 1.00 86.81 91 VAL A N 1
ATOM 726 C CA . VAL A 1 91 ? -10.400 8.706 10.355 1.00 86.81 91 VAL A CA 1
ATOM 727 C C . VAL A 1 91 ? -9.145 8.762 11.221 1.00 86.81 91 VAL A C 1
ATOM 729 O O . VAL A 1 91 ? -8.217 9.516 10.934 1.00 86.81 91 VAL A O 1
ATOM 732 N N . LYS A 1 92 ? -9.059 7.932 12.265 1.00 89.38 92 LYS A N 1
ATOM 733 C CA . LYS A 1 92 ? -7.874 7.900 13.132 1.00 89.38 92 LYS A CA 1
ATOM 734 C C . LYS A 1 92 ? -6.664 7.382 12.351 1.00 89.38 92 LYS A C 1
ATOM 736 O O . LYS A 1 92 ? -6.619 6.211 11.989 1.00 89.38 92 LYS A O 1
ATOM 741 N N . CYS A 1 93 ? -5.681 8.242 12.111 1.00 90.94 93 CYS A N 1
ATOM 742 C CA . CYS A 1 93 ? -4.464 7.902 11.379 1.00 90.94 93 CYS A CA 1
ATOM 743 C C . CYS A 1 93 ? -3.260 8.016 12.312 1.00 90.94 93 CYS A C 1
ATOM 745 O O . CYS A 1 93 ? -3.046 9.064 12.920 1.00 90.94 93 CYS A O 1
ATOM 747 N N . LEU A 1 94 ? -2.485 6.940 12.427 1.00 90.38 94 LEU A N 1
ATOM 748 C CA . LEU A 1 94 ? -1.366 6.830 13.354 1.00 90.38 94 LEU A CA 1
ATOM 749 C C . LEU A 1 94 ? -0.096 6.383 12.632 1.00 90.38 94 LEU A C 1
ATOM 751 O O . LEU A 1 94 ? -0.128 5.545 11.733 1.00 90.38 94 LEU A O 1
ATOM 755 N N . ARG A 1 95 ? 1.041 6.889 13.096 1.00 91.25 95 ARG A N 1
ATOM 756 C CA . ARG A 1 95 ? 2.351 6.281 12.870 1.00 91.25 95 ARG A CA 1
ATOM 757 C C . ARG A 1 95 ? 2.702 5.436 14.086 1.00 91.25 95 ARG A C 1
ATOM 759 O O . ARG A 1 95 ? 2.437 5.856 15.208 1.00 91.25 95 ARG A O 1
ATOM 766 N N . TRP A 1 96 ? 3.326 4.284 13.876 1.00 92.25 96 TRP A N 1
ATOM 767 C CA . TRP A 1 96 ? 3.882 3.483 14.960 1.00 92.25 96 TRP A CA 1
ATOM 768 C C . TRP A 1 96 ? 5.334 3.093 14.688 1.00 92.25 96 TRP A C 1
ATOM 770 O O . TRP A 1 96 ? 5.691 2.754 13.558 1.00 92.25 96 TRP A O 1
ATOM 780 N N . SER A 1 97 ? 6.161 3.112 15.730 1.00 86.19 97 SER A N 1
ATOM 781 C CA . SER A 1 97 ? 7.469 2.452 15.738 1.00 86.19 97 SER A CA 1
ATOM 782 C C . SER A 1 97 ? 7.722 1.779 17.096 1.00 86.19 97 SER A C 1
ATOM 784 O O . SER A 1 97 ? 7.109 2.185 18.086 1.00 86.19 97 SER A O 1
ATOM 786 N N . PRO A 1 98 ? 8.611 0.772 17.179 1.00 82.31 98 PRO A N 1
ATOM 787 C CA . PRO A 1 98 ? 8.912 0.085 18.437 1.00 82.31 98 PRO A CA 1
ATOM 788 C C . PRO A 1 98 ? 9.416 1.017 19.545 1.00 82.31 98 PRO A C 1
ATOM 790 O O . PRO A 1 98 ? 9.047 0.840 20.703 1.00 82.31 98 PRO A O 1
ATOM 793 N N . ASP A 1 99 ? 10.221 2.021 19.185 1.00 80.00 99 ASP A N 1
ATOM 794 C CA . ASP A 1 99 ? 10.899 2.898 20.150 1.00 80.00 99 ASP A CA 1
ATOM 795 C C . ASP A 1 99 ? 10.038 4.078 20.617 1.00 80.00 99 ASP A C 1
ATOM 797 O O . ASP A 1 99 ? 10.329 4.700 21.636 1.00 80.00 99 ASP A O 1
ATOM 801 N N . GLU A 1 100 ? 9.012 4.437 19.844 1.00 81.88 100 GLU A N 1
ATOM 802 C CA . GLU A 1 100 ? 8.203 5.642 20.065 1.00 81.88 100 GLU A CA 1
ATOM 803 C C . GLU A 1 100 ? 6.724 5.339 20.320 1.00 81.88 100 GLU A C 1
ATOM 805 O O . GLU A 1 100 ? 5.995 6.178 20.846 1.00 81.88 100 GLU A O 1
ATOM 810 N N . GLY A 1 101 ? 6.267 4.139 19.966 1.00 86.06 101 GLY A N 1
ATOM 811 C CA . GLY A 1 101 ? 4.864 3.770 20.048 1.00 86.06 101 GLY A CA 1
ATOM 812 C C . GLY A 1 101 ? 4.008 4.527 19.033 1.00 86.06 101 GLY A C 1
ATOM 813 O O . GLY A 1 101 ? 4.457 4.856 17.935 1.00 86.06 101 GLY A O 1
ATOM 814 N N . PHE A 1 102 ? 2.739 4.759 19.381 1.00 85.19 102 PHE A N 1
ATOM 815 C CA . PHE A 1 102 ? 1.781 5.430 18.502 1.00 85.19 102 PHE A CA 1
ATOM 816 C C . PHE A 1 102 ? 1.922 6.952 18.554 1.00 85.19 102 PHE A C 1
ATOM 818 O O . PHE A 1 102 ? 1.822 7.559 19.619 1.00 85.19 102 PHE A O 1
ATOM 825 N N . ARG A 1 103 ? 2.009 7.577 17.380 1.00 84.88 103 ARG A N 1
ATOM 826 C CA . ARG A 1 103 ? 1.854 9.021 17.193 1.00 84.88 103 ARG A CA 1
ATOM 827 C C . ARG A 1 103 ? 0.696 9.333 16.267 1.00 84.88 103 ARG A C 1
ATOM 829 O O . ARG A 1 103 ? 0.532 8.698 15.228 1.00 84.88 103 ARG A O 1
ATOM 836 N N . ASP A 1 104 ? -0.080 10.342 16.640 1.00 83.94 104 ASP A N 1
ATOM 837 C CA . ASP A 1 104 ? -1.106 10.901 15.767 1.00 83.94 104 ASP A CA 1
ATOM 838 C C . ASP A 1 104 ? -0.441 11.648 14.614 1.00 83.94 104 ASP A C 1
ATOM 840 O O . ASP A 1 104 ? 0.457 12.462 14.838 1.00 83.94 104 ASP A O 1
ATOM 844 N N . ILE A 1 105 ? -0.893 11.383 13.392 1.00 84.00 105 ILE A N 1
ATOM 845 C CA . ILE A 1 105 ? -0.369 12.025 12.185 1.00 84.00 105 ILE A CA 1
ATOM 846 C C . ILE A 1 105 ? -0.543 13.550 12.234 1.00 84.00 105 ILE A C 1
ATOM 848 O O . ILE A 1 105 ? 0.283 14.275 11.684 1.00 84.00 105 ILE A O 1
ATOM 852 N N . ASN A 1 106 ? -1.568 14.052 12.930 1.00 76.94 106 ASN A N 1
ATOM 853 C CA . ASN A 1 106 ? -1.788 15.493 13.080 1.00 76.94 106 ASN A CA 1
ATOM 854 C C . ASN A 1 106 ? -0.773 16.171 14.013 1.00 76.94 106 ASN A C 1
ATOM 856 O O . ASN A 1 106 ? -0.611 17.385 13.949 1.00 76.94 106 ASN A O 1
ATOM 860 N N . ASN A 1 107 ? -0.097 15.400 14.869 1.00 71.75 107 ASN A N 1
ATOM 861 C CA . ASN A 1 107 ? 0.888 15.905 15.828 1.00 71.75 107 ASN A CA 1
ATOM 862 C C . ASN A 1 107 ? 2.336 15.716 15.339 1.00 71.75 107 ASN A C 1
ATOM 864 O O . ASN A 1 107 ? 3.272 15.900 16.116 1.00 71.75 107 ASN A O 1
ATOM 868 N N . ILE A 1 108 ? 2.535 15.311 14.081 1.00 65.06 108 ILE A N 1
ATOM 869 C CA . ILE A 1 108 ? 3.860 15.217 13.461 1.00 65.06 108 ILE A CA 1
ATOM 870 C C . ILE A 1 108 ? 4.149 16.566 12.796 1.00 65.06 108 ILE A C 1
ATOM 872 O O . ILE A 1 108 ? 3.486 16.936 11.827 1.00 65.06 108 ILE A O 1
ATOM 876 N N . SER A 1 109 ? 5.107 17.309 13.355 1.00 56.81 109 SER A N 1
ATOM 877 C CA . SER A 1 109 ? 5.575 18.601 12.843 1.00 56.81 109 SER A CA 1
ATOM 878 C C . SER A 1 109 ? 6.095 18.486 11.411 1.00 56.81 109 SER A C 1
ATOM 880 O O . SER A 1 109 ? 6.796 17.533 11.082 1.00 56.81 109 SER A O 1
ATOM 882 N N . ASP A 1 110 ? 5.804 19.482 10.571 1.00 54.25 110 ASP A N 1
ATOM 883 C CA . ASP A 1 110 ? 6.230 19.509 9.162 1.00 54.25 110 ASP A CA 1
ATOM 884 C C . ASP A 1 110 ? 7.772 19.575 8.996 1.00 54.25 110 ASP A C 1
ATOM 886 O O . ASP A 1 110 ? 8.300 19.196 7.950 1.00 54.25 110 ASP A O 1
ATOM 890 N N . ASP A 1 111 ? 8.518 19.940 10.049 1.00 50.66 111 ASP A N 1
ATOM 891 C CA . ASP A 1 111 ? 9.991 19.852 10.104 1.00 50.66 111 ASP A CA 1
ATOM 892 C C . ASP A 1 111 ? 10.517 18.397 10.113 1.00 50.66 111 ASP A C 1
ATOM 894 O O . ASP A 1 111 ? 11.698 18.129 9.839 1.00 50.66 111 ASP A O 1
ATOM 898 N N . ASP A 1 112 ? 9.630 17.426 10.361 1.00 51.31 112 ASP A N 1
ATOM 899 C CA . ASP A 1 112 ? 9.915 16.002 10.219 1.00 51.31 112 ASP A CA 1
ATOM 900 C C . ASP A 1 112 ? 9.710 15.453 8.793 1.00 51.31 112 ASP A C 1
ATOM 902 O O . ASP A 1 112 ? 10.033 14.295 8.539 1.00 51.31 112 ASP A O 1
ATOM 906 N N . ASP A 1 113 ? 9.262 16.265 7.829 1.00 48.81 113 ASP A N 1
ATOM 907 C CA . ASP A 1 113 ? 8.833 15.800 6.496 1.00 48.81 113 ASP A CA 1
ATOM 908 C C . ASP A 1 113 ? 9.827 16.117 5.345 1.00 48.81 113 ASP A C 1
ATOM 910 O O . ASP A 1 113 ? 9.544 15.847 4.173 1.00 48.81 113 ASP A O 1
ATOM 914 N N . ILE A 1 114 ? 11.031 16.634 5.632 1.00 40.59 114 ILE A N 1
ATOM 915 C CA . ILE A 1 114 ? 11.998 17.034 4.589 1.00 40.59 114 ILE A CA 1
ATOM 916 C C . ILE A 1 114 ? 13.045 15.937 4.314 1.00 40.59 114 ILE A C 1
ATOM 918 O O . ILE A 1 114 ? 14.047 15.814 5.014 1.00 40.59 114 ILE A O 1
ATOM 922 N N . TYR A 1 115 ? 12.848 15.178 3.231 1.00 39.06 115 TYR A N 1
ATOM 923 C CA . TYR A 1 115 ? 13.948 14.682 2.394 1.00 39.06 115 TYR A CA 1
ATOM 924 C C . TYR A 1 115 ? 13.757 15.277 0.999 1.00 39.06 115 TYR A C 1
ATOM 926 O O . TYR A 1 115 ? 12.935 14.816 0.203 1.00 39.06 115 TYR A O 1
ATOM 934 N N . THR A 1 116 ? 14.471 16.365 0.731 1.00 38.06 116 THR A N 1
ATOM 935 C CA . THR A 1 116 ? 14.563 16.983 -0.588 1.00 38.06 116 THR A CA 1
ATOM 936 C C . THR A 1 116 ? 15.434 16.111 -1.489 1.00 38.06 116 THR A C 1
ATOM 938 O O . THR A 1 116 ? 16.652 16.065 -1.363 1.00 38.06 116 THR A O 1
ATOM 941 N N . SER A 1 117 ? 14.811 15.437 -2.451 1.00 39.31 117 SER A N 1
ATOM 942 C CA . SER A 1 117 ? 15.442 15.222 -3.753 1.00 39.31 117 SER A CA 1
ATOM 943 C C . SER A 1 117 ? 14.785 16.204 -4.716 1.00 39.31 117 SER A C 1
ATOM 945 O O . SER A 1 117 ? 13.575 16.165 -4.932 1.00 39.31 117 SER A O 1
ATOM 947 N N . SER A 1 118 ? 15.583 17.164 -5.162 1.00 40.31 118 SER A N 1
ATOM 948 C CA . SER A 1 118 ? 15.188 18.379 -5.866 1.00 40.31 118 SER A CA 1
ATOM 949 C C . SER A 1 118 ? 14.519 18.151 -7.225 1.00 40.31 118 SER A C 1
ATOM 951 O O . SER A 1 118 ? 14.999 17.351 -8.024 1.00 40.31 118 SER A O 1
ATOM 953 N N . SER A 1 119 ? 13.455 18.936 -7.449 1.00 38.66 119 SER A N 1
ATOM 954 C CA . SER A 1 119 ? 13.029 19.681 -8.662 1.00 38.66 119 SER A CA 1
ATOM 955 C C . SER A 1 119 ? 11.505 19.577 -8.840 1.00 38.66 119 SER A C 1
ATOM 957 O O . SER A 1 119 ? 10.998 18.521 -9.193 1.00 38.66 119 SER A O 1
ATOM 959 N N . SER A 1 120 ? 10.717 20.560 -8.367 1.00 40.78 120 SER A N 1
ATOM 960 C CA . SER A 1 120 ? 10.398 21.861 -9.018 1.00 40.78 120 SER A CA 1
ATOM 961 C C . SER A 1 120 ? 9.528 21.661 -10.270 1.00 40.78 120 SER A C 1
ATOM 963 O O . SER A 1 120 ? 9.984 20.997 -11.186 1.00 40.78 120 SER A O 1
ATOM 965 N N . SER A 1 121 ? 8.321 22.208 -10.443 1.00 39.00 121 SER A N 1
ATOM 966 C CA . SER A 1 121 ? 7.530 23.222 -9.728 1.00 39.00 121 SER A CA 1
ATOM 967 C C . SER A 1 121 ? 6.051 23.115 -10.170 1.00 39.00 121 SER A C 1
ATOM 969 O O . SER A 1 121 ? 5.717 22.429 -11.133 1.00 39.00 121 SER A O 1
ATOM 971 N N . LEU A 1 122 ? 5.163 23.764 -9.415 1.00 40.34 122 LEU A N 1
ATOM 972 C CA . LEU A 1 122 ? 3.701 23.741 -9.532 1.00 40.34 122 LEU A CA 1
ATOM 973 C C . LEU A 1 122 ? 3.159 24.402 -10.813 1.00 40.34 122 LEU A C 1
ATOM 975 O O . LEU A 1 122 ? 3.438 25.568 -11.070 1.00 40.34 122 LEU A O 1
ATOM 979 N N . ALA A 1 123 ? 2.238 23.711 -11.483 1.00 27.64 123 ALA A N 1
ATOM 980 C CA . ALA A 1 123 ? 1.021 24.299 -12.037 1.00 27.64 123 ALA A CA 1
ATOM 981 C C . ALA A 1 123 ? -0.066 23.218 -12.014 1.00 27.64 123 ALA A C 1
ATOM 983 O O . ALA A 1 123 ? 0.141 22.118 -12.521 1.00 27.64 123 ALA A O 1
ATOM 984 N N . ILE A 1 124 ? -1.205 23.510 -11.390 1.00 44.78 124 ILE A N 1
ATOM 985 C CA . ILE A 1 124 ? -2.412 22.696 -11.530 1.00 44.78 124 ILE A CA 1
ATOM 986 C C . ILE A 1 124 ? -3.014 23.048 -12.894 1.00 44.78 124 ILE A C 1
ATOM 988 O O . ILE A 1 124 ? -3.404 24.199 -13.092 1.00 44.78 124 ILE A O 1
ATOM 992 N N . PRO A 1 125 ? -3.153 22.071 -13.801 1.00 30.44 125 PRO A N 1
ATOM 993 C CA . PRO A 1 125 ? -4.360 21.988 -14.593 1.00 30.44 125 PRO A CA 1
ATOM 994 C C . PRO A 1 125 ? -5.107 20.708 -14.235 1.00 30.44 125 PRO A C 1
ATOM 996 O O . PRO A 1 125 ? -4.548 19.624 -14.077 1.00 30.44 125 PRO A O 1
ATOM 999 N N . THR A 1 126 ? -6.406 20.885 -14.081 1.00 36.66 126 THR A N 1
ATOM 1000 C CA . THR A 1 126 ? -7.433 19.889 -13.827 1.00 36.66 126 THR A CA 1
ATOM 1001 C C . THR A 1 126 ? -7.527 18.900 -14.995 1.00 36.66 126 THR A C 1
ATOM 1003 O O . THR A 1 126 ? -8.470 18.942 -15.769 1.00 36.66 126 THR A O 1
ATOM 1006 N N . THR A 1 127 ? -6.551 18.008 -15.144 1.00 39.38 127 THR A N 1
ATOM 1007 C CA . THR A 1 127 ? -6.620 16.834 -16.025 1.00 39.38 127 THR A CA 1
ATOM 1008 C C . THR A 1 127 ? -5.757 15.732 -15.425 1.00 39.38 127 THR A C 1
ATOM 1010 O O . THR A 1 127 ? -4.580 15.953 -15.148 1.00 39.38 127 THR A O 1
ATOM 1013 N N . PHE A 1 128 ? -6.355 14.563 -15.194 1.00 39.34 128 PHE A N 1
ATOM 1014 C CA . PHE A 1 128 ? -5.688 13.330 -14.772 1.00 39.34 128 PHE A CA 1
ATOM 1015 C C . PHE A 1 128 ? -4.487 13.026 -15.689 1.00 39.34 128 PHE A C 1
ATOM 1017 O O . PHE A 1 128 ? -4.655 12.439 -16.751 1.00 39.34 128 PHE A O 1
ATOM 1024 N N . ASN A 1 129 ? -3.282 13.422 -15.281 1.00 40.09 129 ASN A N 1
ATOM 1025 C CA . ASN A 1 129 ? -2.040 12.949 -15.882 1.00 40.09 129 ASN A CA 1
ATOM 1026 C C . ASN A 1 129 ? -1.492 11.854 -14.968 1.00 40.09 129 ASN A C 1
ATOM 1028 O O . ASN A 1 129 ? -0.923 12.138 -13.912 1.00 40.09 129 ASN A O 1
ATOM 1032 N N . GLU A 1 130 ? -1.729 10.603 -15.353 1.00 47.94 130 GLU A N 1
ATOM 1033 C CA . GLU A 1 130 ? -1.086 9.432 -14.757 1.00 47.94 130 GLU A CA 1
ATOM 1034 C C . GLU A 1 130 ? 0.437 9.620 -14.802 1.00 47.94 130 GLU A C 1
ATOM 1036 O O . GLU A 1 130 ? 0.992 10.147 -15.769 1.00 47.94 130 GLU A O 1
ATOM 1041 N N . THR A 1 131 ? 1.142 9.238 -13.737 1.00 63.53 131 THR A N 1
ATOM 1042 C CA . THR A 1 131 ? 2.607 9.344 -13.737 1.00 63.53 131 THR A CA 1
ATOM 1043 C C . THR A 1 131 ? 3.211 8.420 -14.812 1.00 63.53 131 THR A C 1
ATOM 1045 O O . THR A 1 131 ? 2.641 7.363 -15.086 1.00 63.53 131 THR A O 1
ATOM 1048 N N . PRO A 1 132 ? 4.395 8.718 -15.391 1.00 72.62 132 PRO A N 1
ATOM 1049 C CA . PRO A 1 132 ? 4.994 7.898 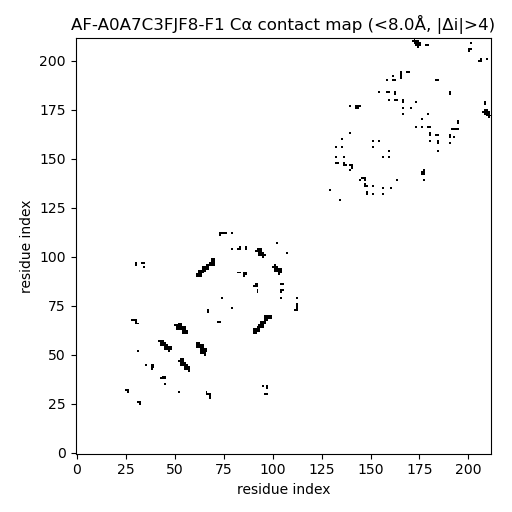-16.462 1.00 72.62 132 PRO A CA 1
ATOM 1050 C C . PRO A 1 132 ? 5.205 6.410 -16.113 1.00 72.62 132 PRO A C 1
ATOM 1052 O O . PRO A 1 132 ? 5.370 5.569 -17.001 1.00 72.62 132 PRO A O 1
ATOM 1055 N N . LEU A 1 133 ? 5.233 6.088 -14.813 1.00 74.75 133 LEU A N 1
ATOM 1056 C CA . LEU A 1 133 ? 5.325 4.728 -14.276 1.00 74.75 133 LEU A CA 1
ATOM 1057 C C . LEU A 1 133 ? 3.952 4.054 -14.149 1.00 74.75 133 LEU A C 1
ATOM 1059 O O . LEU A 1 133 ? 3.857 2.847 -14.347 1.00 74.75 133 LEU A O 1
ATOM 1063 N N . GLU A 1 134 ? 2.903 4.811 -13.827 1.00 75.06 134 GLU A N 1
ATOM 1064 C CA . GLU A 1 134 ? 1.520 4.321 -13.802 1.00 75.06 134 GLU A CA 1
ATOM 1065 C C . GLU A 1 134 ? 1.011 4.050 -15.216 1.00 75.06 134 GLU A C 1
ATOM 1067 O O . GLU A 1 134 ? 0.414 3.002 -15.442 1.00 75.06 134 GLU A O 1
ATOM 1072 N N . GLU A 1 135 ? 1.345 4.916 -16.176 1.00 81.44 135 GLU A N 1
ATOM 1073 C CA . GLU A 1 135 ? 1.082 4.689 -17.600 1.00 81.44 135 GLU A CA 1
ATOM 1074 C C . GLU A 1 135 ? 1.742 3.384 -18.070 1.00 81.44 135 GLU A C 1
ATOM 1076 O O . GLU A 1 135 ? 1.078 2.498 -18.605 1.00 81.44 135 GLU A O 1
ATOM 1081 N N . LEU A 1 136 ? 3.032 3.200 -17.761 1.00 82.12 136 LEU A N 1
ATOM 1082 C CA . LEU A 1 136 ? 3.753 1.971 -18.098 1.00 82.12 136 LEU A CA 1
ATOM 1083 C C . LEU A 1 136 ? 3.152 0.739 -17.402 1.00 82.12 136 LEU A C 1
ATOM 1085 O O . LEU A 1 136 ? 3.101 -0.345 -17.983 1.00 82.12 136 LEU A O 1
ATOM 1089 N N . ALA A 1 137 ? 2.694 0.882 -16.158 1.00 82.56 137 ALA A N 1
ATOM 1090 C CA . ALA A 1 137 ? 2.050 -0.204 -15.431 1.00 82.56 137 ALA A CA 1
ATOM 1091 C C . ALA A 1 137 ? 0.701 -0.577 -16.046 1.00 82.56 137 ALA A C 1
ATOM 1093 O O . ALA A 1 137 ? 0.395 -1.768 -16.141 1.00 82.56 137 ALA A O 1
ATOM 1094 N N . ARG A 1 138 ? -0.080 0.414 -16.490 1.00 83.44 138 ARG A N 1
ATOM 1095 C CA . ARG A 1 138 ? -1.332 0.197 -17.213 1.00 83.44 138 ARG A CA 1
ATOM 1096 C C . ARG A 1 138 ? -1.068 -0.506 -18.537 1.00 83.44 138 ARG A C 1
ATOM 1098 O O . ARG A 1 138 ? -1.659 -1.550 -18.770 1.00 83.44 138 ARG A O 1
ATOM 1105 N N . GLU A 1 139 ? -0.116 -0.018 -19.330 1.00 87.00 139 GLU A N 1
ATOM 1106 C CA . GLU A 1 139 ? 0.270 -0.637 -20.603 1.00 87.00 139 GLU A CA 1
ATOM 1107 C C . GLU A 1 139 ? 0.695 -2.101 -20.437 1.00 87.00 139 GLU A C 1
ATOM 1109 O O . GLU A 1 139 ? 0.278 -2.966 -21.199 1.00 87.00 139 GLU A O 1
ATOM 1114 N N . LEU A 1 140 ? 1.506 -2.407 -19.421 1.00 85.81 140 LEU A N 1
ATOM 1115 C CA . LEU A 1 140 ? 1.869 -3.789 -19.113 1.00 85.81 140 LEU A CA 1
ATOM 1116 C C . LEU A 1 140 ? 0.634 -4.611 -18.714 1.00 85.81 140 LEU A C 1
ATOM 1118 O O . LEU A 1 140 ? 0.468 -5.735 -19.186 1.00 85.81 140 LEU A O 1
ATOM 1122 N N . THR A 1 141 ? -0.234 -4.063 -17.863 1.00 86.62 141 THR A N 1
ATOM 1123 C CA . THR A 1 141 ? -1.449 -4.748 -17.393 1.00 86.62 141 THR A CA 1
ATOM 1124 C C . THR A 1 141 ? -2.409 -5.050 -18.548 1.00 86.62 141 THR A C 1
ATOM 1126 O O . THR A 1 141 ? -2.919 -6.165 -18.631 1.00 86.62 141 THR A O 1
ATOM 1129 N N . GLU A 1 142 ? -2.599 -4.111 -19.479 1.00 86.44 142 GLU A N 1
ATOM 1130 C CA . GLU A 1 142 ? -3.394 -4.292 -20.706 1.00 86.44 142 GLU A CA 1
ATOM 1131 C C . GLU A 1 142 ? -2.833 -5.400 -21.604 1.00 86.44 142 GLU A C 1
ATOM 1133 O O . GLU A 1 142 ? -3.579 -6.128 -22.256 1.00 86.44 142 GLU A O 1
ATOM 1138 N N . GLU A 1 143 ? -1.515 -5.578 -21.598 1.00 82.88 143 GLU A N 1
ATOM 1139 C CA . GLU A 1 143 ? -0.830 -6.654 -22.313 1.00 82.88 143 GLU A CA 1
ATOM 1140 C C . GLU A 1 143 ? -0.788 -7.980 -21.517 1.00 82.88 143 GLU A C 1
ATOM 1142 O O . GLU A 1 143 ? -0.148 -8.948 -21.939 1.00 82.88 143 GLU A O 1
ATOM 1147 N N . GLY A 1 144 ? -1.480 -8.050 -20.373 1.00 82.25 144 GLY A N 1
ATOM 1148 C CA . GLY A 1 144 ? -1.640 -9.252 -19.552 1.00 82.25 144 GLY A CA 1
ATOM 1149 C C . GLY A 1 144 ? -0.520 -9.496 -18.535 1.00 82.25 144 GLY A C 1
ATOM 1150 O O . GLY A 1 144 ? -0.329 -10.630 -18.093 1.00 82.25 144 GLY A O 1
ATOM 1151 N N . PHE A 1 145 ? 0.264 -8.476 -18.170 1.00 83.62 145 PHE A N 1
ATOM 1152 C CA . PHE A 1 145 ? 1.250 -8.610 -17.095 1.00 83.62 145 PHE A CA 1
ATOM 1153 C C . PHE A 1 145 ? 0.609 -8.585 -15.711 1.00 83.62 145 PHE A C 1
ATOM 1155 O O . PHE A 1 145 ? 0.262 -7.528 -15.181 1.00 83.62 145 PHE A O 1
ATOM 1162 N N . ASP A 1 146 ? 0.650 -9.729 -15.038 1.00 78.81 146 ASP A N 1
ATOM 1163 C CA . ASP A 1 146 ? 0.426 -9.768 -13.598 1.00 78.81 146 ASP A CA 1
ATOM 1164 C C . ASP A 1 146 ? 1.610 -9.153 -12.841 1.00 78.81 146 ASP A C 1
ATOM 1166 O O . ASP A 1 146 ? 2.779 -9.510 -13.052 1.00 78.81 146 ASP A O 1
ATOM 1170 N N . GLY A 1 147 ? 1.297 -8.234 -11.925 1.00 81.38 147 GLY A N 1
ATOM 1171 C CA . GLY A 1 147 ? 2.288 -7.571 -11.076 1.00 81.38 147 GLY A CA 1
ATOM 1172 C C . GLY A 1 147 ? 3.141 -6.527 -11.802 1.00 81.38 147 GLY A C 1
ATOM 1173 O O . GLY A 1 147 ? 4.290 -6.318 -11.408 1.00 81.38 147 GLY A O 1
ATOM 1174 N N . ALA A 1 148 ? 2.596 -5.866 -12.831 1.00 82.25 148 ALA A N 1
ATOM 1175 C CA . ALA A 1 148 ? 3.267 -4.833 -13.628 1.00 82.25 148 ALA A CA 1
ATOM 1176 C C . ALA A 1 148 ? 4.032 -3.799 -12.780 1.00 82.25 148 ALA A C 1
ATOM 1178 O O . ALA A 1 148 ? 5.210 -3.550 -13.023 1.00 82.25 148 ALA A O 1
ATOM 1179 N N . MET A 1 149 ? 3.410 -3.272 -11.720 1.00 77.44 149 MET A N 1
ATOM 1180 C CA . MET A 1 149 ? 4.045 -2.275 -10.849 1.00 77.44 149 MET A CA 1
ATOM 1181 C C . MET A 1 149 ? 5.273 -2.829 -10.109 1.00 77.44 149 MET A C 1
ATOM 1183 O O . MET A 1 149 ? 6.320 -2.190 -10.059 1.00 77.44 149 MET A O 1
ATOM 1187 N N . ALA A 1 150 ? 5.188 -4.052 -9.578 1.00 73.19 150 ALA A N 1
ATOM 1188 C CA . ALA A 1 150 ? 6.320 -4.699 -8.912 1.00 73.19 150 ALA A CA 1
ATOM 1189 C C . ALA A 1 150 ? 7.460 -5.019 -9.893 1.00 73.19 150 ALA A C 1
ATOM 1191 O O . ALA A 1 150 ? 8.632 -4.979 -9.521 1.00 73.19 150 ALA A O 1
ATOM 1192 N N . PHE A 1 151 ? 7.119 -5.324 -11.147 1.00 80.44 151 PHE A N 1
ATOM 1193 C CA . PHE A 1 151 ? 8.083 -5.554 -12.216 1.00 80.44 151 PHE A CA 1
ATOM 1194 C C . PHE A 1 151 ? 8.812 -4.260 -12.612 1.00 80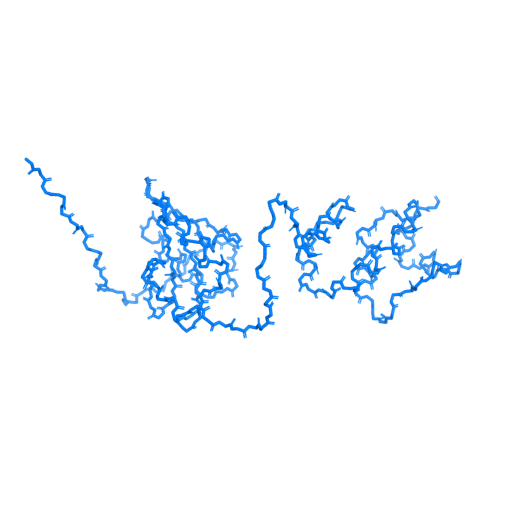.44 151 PHE A C 1
ATOM 1196 O O . PHE A 1 151 ? 10.038 -4.268 -12.700 1.00 80.44 151 PHE A O 1
ATOM 1203 N N . ILE A 1 152 ? 8.086 -3.145 -12.743 1.00 85.38 152 ILE A N 1
ATOM 1204 C CA . ILE A 1 152 ? 8.654 -1.815 -13.017 1.00 85.38 152 ILE A CA 1
ATOM 1205 C C . ILE A 1 152 ? 9.565 -1.344 -11.884 1.00 85.38 152 ILE A C 1
ATOM 1207 O O . ILE A 1 152 ? 10.633 -0.812 -12.141 1.00 85.38 152 ILE A O 1
ATOM 1211 N N . LEU A 1 153 ? 9.201 -1.579 -10.623 1.00 78.75 153 LEU A N 1
ATOM 1212 C CA . LEU A 1 153 ? 10.047 -1.180 -9.491 1.00 78.75 153 LEU A CA 1
ATOM 1213 C C . LEU A 1 153 ? 11.367 -1.963 -9.405 1.00 78.75 153 LEU A C 1
ATOM 1215 O O . LEU A 1 153 ? 12.312 -1.506 -8.767 1.00 78.75 153 LEU A O 1
ATOM 1219 N N . LYS A 1 154 ? 11.431 -3.156 -10.005 1.00 80.12 154 LYS A N 1
ATOM 1220 C CA . LYS A 1 154 ? 12.602 -4.043 -9.955 1.00 80.12 154 LYS A CA 1
ATOM 1221 C C . LYS A 1 154 ? 13.555 -3.850 -11.138 1.00 80.12 154 LYS A C 1
ATOM 1223 O O . LYS A 1 154 ? 14.706 -4.280 -11.067 1.00 80.12 154 LYS A O 1
ATOM 1228 N N . HIS A 1 155 ? 13.081 -3.258 -12.226 1.00 85.25 155 HIS A N 1
ATOM 1229 C CA . HIS A 1 155 ? 13.803 -3.185 -13.488 1.00 85.25 155 HIS A CA 1
ATOM 1230 C C . HIS A 1 155 ? 13.784 -1.762 -14.042 1.00 85.25 155 HIS A C 1
ATOM 1232 O O . HIS A 1 155 ? 12.895 -0.980 -13.741 1.00 85.25 155 HIS A O 1
ATOM 1238 N N . ASP A 1 156 ? 14.770 -1.423 -14.866 1.00 85.44 156 ASP A N 1
ATOM 1239 C CA . ASP A 1 156 ? 14.847 -0.099 -15.481 1.00 85.44 156 ASP A CA 1
ATOM 1240 C C . ASP A 1 156 ? 13.618 0.174 -16.387 1.00 85.44 156 ASP A C 1
ATOM 1242 O O . ASP A 1 156 ? 13.400 -0.576 -17.348 1.00 85.44 156 ASP A O 1
ATOM 1246 N N . PRO A 1 157 ? 12.813 1.227 -16.126 1.00 84.19 157 PRO A N 1
ATOM 1247 C CA . PRO A 1 157 ? 11.629 1.552 -16.923 1.00 84.19 157 PRO A CA 1
ATOM 1248 C C . PRO A 1 157 ? 11.926 1.778 -18.409 1.00 84.19 157 PRO A C 1
ATOM 1250 O O . PRO A 1 157 ? 11.110 1.405 -19.255 1.00 84.19 157 PRO A O 1
ATOM 1253 N N . ALA A 1 158 ? 13.093 2.339 -18.749 1.00 83.44 158 ALA A N 1
ATOM 1254 C CA . ALA A 1 158 ? 13.485 2.553 -20.143 1.00 83.44 158 ALA A CA 1
ATOM 1255 C C . ALA A 1 158 ? 13.690 1.215 -20.870 1.00 83.44 158 ALA A C 1
ATOM 1257 O O . ALA A 1 158 ? 13.193 1.008 -21.980 1.00 83.44 158 ALA A O 1
ATOM 1258 N N . ARG A 1 159 ? 14.338 0.259 -20.196 1.00 85.00 159 ARG A N 1
ATOM 1259 C CA . ARG A 1 159 ? 14.503 -1.116 -20.679 1.00 85.00 159 ARG A CA 1
ATOM 1260 C C . ARG A 1 159 ? 13.165 -1.838 -20.858 1.00 85.00 159 ARG A C 1
ATOM 1262 O O . ARG A 1 159 ? 12.985 -2.554 -21.840 1.00 85.00 159 ARG A O 1
ATOM 1269 N N . ILE A 1 160 ? 12.217 -1.649 -19.942 1.00 88.81 160 ILE A N 1
ATOM 1270 C CA . ILE A 1 160 ? 10.875 -2.242 -20.054 1.00 88.81 160 ILE A CA 1
ATOM 1271 C C . ILE A 1 160 ? 10.135 -1.685 -21.274 1.00 88.81 160 ILE A C 1
ATOM 1273 O O . ILE A 1 160 ? 9.569 -2.469 -22.032 1.00 88.81 160 ILE A O 1
ATOM 1277 N N . ARG A 1 161 ? 10.173 -0.364 -21.494 1.00 88.31 161 ARG A N 1
ATOM 1278 C CA . ARG A 1 161 ? 9.540 0.271 -22.663 1.00 88.31 161 ARG A CA 1
ATOM 1279 C C . ARG A 1 161 ? 10.111 -0.267 -23.973 1.00 88.31 161 ARG A C 1
ATOM 1281 O O . ARG A 1 161 ? 9.344 -0.707 -24.822 1.00 88.31 161 ARG A O 1
ATOM 1288 N N . ALA A 1 162 ? 11.437 -0.349 -24.089 1.00 85.75 162 ALA A N 1
ATOM 1289 C CA . ALA A 1 162 ? 12.088 -0.923 -25.268 1.00 85.75 162 ALA A CA 1
ATOM 1290 C C . ALA A 1 162 ? 11.700 -2.398 -25.500 1.00 85.75 162 ALA A C 1
ATOM 1292 O O . ALA A 1 162 ? 11.469 -2.821 -26.633 1.00 85.75 162 ALA A O 1
ATOM 1293 N N . ALA A 1 163 ? 11.585 -3.195 -24.430 1.00 87.75 163 ALA A N 1
ATOM 1294 C CA . ALA A 1 163 ? 11.139 -4.585 -24.528 1.00 87.75 163 ALA A CA 1
ATOM 1295 C C . ALA A 1 163 ? 9.673 -4.692 -24.973 1.00 87.75 163 ALA A C 1
ATOM 1297 O O . ALA A 1 163 ? 9.335 -5.568 -25.772 1.00 87.75 163 ALA A O 1
ATOM 1298 N N . LEU A 1 164 ? 8.810 -3.814 -24.457 1.00 88.88 164 LEU A N 1
ATOM 1299 C CA . LEU A 1 164 ? 7.386 -3.781 -24.774 1.00 88.88 164 LEU A CA 1
ATOM 1300 C C . LEU A 1 164 ? 7.141 -3.359 -26.225 1.00 88.88 164 LEU A C 1
ATOM 1302 O O . LEU A 1 164 ? 6.358 -3.998 -26.923 1.00 88.88 164 LEU A O 1
ATOM 1306 N N . GLU A 1 165 ? 7.852 -2.340 -26.701 1.00 87.88 165 GLU A N 1
ATOM 1307 C CA . GLU A 1 165 ? 7.795 -1.869 -28.087 1.00 87.88 165 GLU A CA 1
ATOM 1308 C C . GLU A 1 165 ? 8.214 -2.975 -29.069 1.00 87.88 165 GLU A C 1
ATOM 1310 O O . GLU A 1 165 ? 7.478 -3.303 -30.004 1.00 87.88 165 GLU A O 1
ATOM 1315 N N . LEU A 1 166 ? 9.333 -3.656 -28.792 1.00 83.69 166 LEU A N 1
ATOM 1316 C CA . LEU A 1 166 ? 9.782 -4.795 -29.594 1.00 83.69 166 LEU A CA 1
ATOM 1317 C C . LEU A 1 166 ? 8.770 -5.954 -29.575 1.00 83.69 166 LEU A C 1
ATOM 1319 O O . LEU A 1 166 ? 8.534 -6.599 -30.600 1.00 83.69 166 LEU A O 1
ATOM 1323 N N . ALA A 1 167 ? 8.159 -6.227 -28.419 1.00 84.44 167 ALA A N 1
ATOM 1324 C CA . ALA A 1 167 ? 7.142 -7.264 -28.283 1.00 84.44 167 ALA A CA 1
ATOM 1325 C C . ALA A 1 167 ? 5.857 -6.919 -29.058 1.00 84.44 167 ALA A C 1
ATOM 1327 O O . ALA A 1 167 ? 5.288 -7.798 -29.710 1.00 84.44 167 ALA A O 1
ATOM 1328 N N . ARG A 1 168 ? 5.437 -5.645 -29.060 1.00 83.88 168 ARG A N 1
ATOM 1329 C CA . ARG A 1 168 ? 4.297 -5.142 -29.845 1.00 83.88 168 ARG A CA 1
ATOM 1330 C C . ARG A 1 168 ? 4.544 -5.242 -31.349 1.00 83.88 168 ARG A C 1
ATOM 1332 O O . ARG A 1 168 ? 3.653 -5.670 -32.075 1.00 83.88 168 ARG A O 1
ATOM 1339 N N . HIS A 1 169 ? 5.759 -4.972 -31.822 1.00 81.06 169 HIS A N 1
ATOM 1340 C CA . HIS A 1 169 ? 6.117 -5.198 -33.230 1.00 81.06 169 HIS A CA 1
ATOM 1341 C C . HIS A 1 169 ? 6.019 -6.670 -33.659 1.00 81.06 169 HIS A C 1
ATOM 1343 O O . HIS A 1 169 ? 5.828 -6.967 -34.837 1.00 81.06 169 HIS A O 1
ATOM 1349 N N . LYS A 1 170 ? 6.123 -7.602 -32.708 1.00 75.50 170 LYS A N 1
ATOM 1350 C CA . LYS A 1 17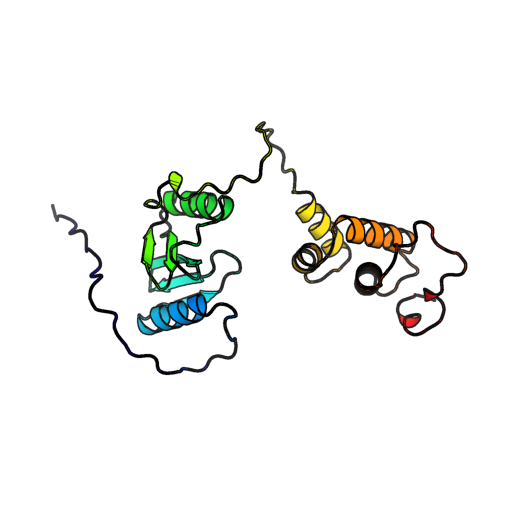0 ? 5.994 -9.049 -32.930 1.00 75.50 170 LYS A CA 1
ATOM 1351 C C . LYS A 1 170 ? 4.626 -9.597 -32.499 1.00 75.50 170 LYS A C 1
ATOM 1353 O O . LYS A 1 170 ? 4.441 -10.820 -32.441 1.00 75.50 170 LYS A O 1
ATOM 1358 N N . ARG A 1 171 ? 3.656 -8.719 -32.210 1.00 70.31 171 ARG A N 1
ATOM 1359 C CA . ARG A 1 171 ? 2.292 -9.087 -31.806 1.00 70.31 171 ARG A CA 1
ATOM 1360 C C . ARG A 1 171 ? 1.656 -9.936 -32.910 1.00 70.31 171 ARG A C 1
ATOM 1362 O O . ARG A 1 171 ? 1.678 -9.575 -34.080 1.00 70.31 171 ARG A O 1
ATOM 1369 N N . GLY A 1 172 ? 1.172 -11.123 -32.543 1.00 70.00 172 GLY A N 1
ATOM 1370 C CA . GLY A 1 172 ? 0.681 -12.144 -33.481 1.00 70.00 172 GLY A CA 1
ATOM 1371 C C . GLY A 1 172 ? 1.642 -13.318 -33.694 1.00 70.00 172 GLY A C 1
ATOM 1372 O O . GLY A 1 172 ? 1.176 -14.448 -33.827 1.00 70.00 172 GLY A O 1
ATOM 1373 N N . ARG A 1 173 ? 2.962 -13.094 -33.612 1.00 72.56 173 ARG A N 1
ATOM 1374 C CA . ARG A 1 173 ? 3.971 -14.169 -33.602 1.00 72.56 173 ARG A CA 1
ATOM 1375 C C . ARG A 1 173 ? 4.300 -14.649 -32.199 1.00 72.56 173 ARG A C 1
ATOM 1377 O O . ARG A 1 173 ? 4.829 -15.733 -32.064 1.00 72.56 173 ARG A O 1
ATOM 1384 N N . ILE A 1 174 ? 3.994 -13.894 -31.148 1.00 75.19 174 ILE A N 1
ATOM 1385 C CA . ILE A 1 174 ? 4.291 -14.279 -29.760 1.00 75.19 174 ILE A CA 1
ATOM 1386 C C . ILE A 1 174 ? 3.020 -14.804 -29.080 1.00 75.19 174 ILE A C 1
ATOM 1388 O O . ILE A 1 174 ? 1.987 -14.139 -29.081 1.00 75.19 174 ILE A O 1
ATOM 1392 N N . LYS A 1 175 ? 3.098 -16.001 -28.490 1.00 73.38 175 LYS A N 1
ATOM 1393 C CA . LYS A 1 175 ? 2.021 -16.675 -27.748 1.00 73.38 175 LYS A CA 1
ATOM 1394 C C . LYS A 1 175 ? 1.880 -16.157 -26.313 1.00 73.38 175 LYS A C 1
ATOM 1396 O O . LYS A 1 175 ? 0.767 -16.099 -25.806 1.00 73.38 175 LYS A O 1
ATOM 1401 N N . ASN A 1 176 ? 2.991 -15.790 -25.668 1.00 81.62 176 ASN A N 1
ATOM 1402 C CA . ASN A 1 176 ? 3.024 -15.251 -24.304 1.00 81.62 176 ASN A CA 1
ATOM 1403 C C . ASN A 1 176 ? 3.825 -13.943 -24.272 1.00 81.62 176 ASN A C 1
ATOM 1405 O O . ASN A 1 176 ? 5.036 -13.944 -24.035 1.00 81.62 176 ASN A O 1
ATOM 1409 N N . LEU A 1 177 ? 3.139 -12.832 -24.542 1.00 83.31 177 LEU A N 1
ATOM 1410 C CA . LEU A 1 177 ? 3.756 -11.510 -24.592 1.00 83.31 177 LEU A CA 1
ATOM 1411 C C . LEU A 1 177 ? 4.374 -11.109 -23.237 1.00 83.31 177 LEU A C 1
ATOM 1413 O O . LEU A 1 177 ? 5.539 -10.697 -23.236 1.00 83.31 177 LEU A O 1
ATOM 1417 N N . PRO A 1 178 ? 3.713 -11.348 -22.084 1.00 85.62 178 PRO A N 1
ATOM 1418 C CA . PRO A 1 178 ? 4.327 -11.101 -20.785 1.00 85.62 178 PRO A CA 1
ATOM 1419 C C . PRO A 1 178 ? 5.621 -11.877 -20.530 1.00 85.62 178 PRO A C 1
ATOM 1421 O O . PRO A 1 178 ? 6.617 -11.317 -20.067 1.00 85.62 178 PRO A O 1
ATOM 1424 N N . GLY A 1 179 ? 5.635 -13.169 -20.866 1.00 82.50 179 GLY A N 1
ATOM 1425 C CA . GLY A 1 179 ? 6.827 -14.010 -20.740 1.00 82.50 179 GLY A CA 1
ATOM 1426 C C . GLY A 1 179 ? 7.990 -13.508 -21.597 1.00 82.50 179 GLY A C 1
ATOM 1427 O O . GLY A 1 179 ? 9.127 -13.443 -21.126 1.00 82.50 179 GLY A O 1
ATOM 1428 N N . TYR A 1 180 ? 7.696 -13.076 -22.825 1.00 83.75 180 TYR A N 1
ATOM 1429 C CA . TYR A 1 180 ? 8.697 -12.552 -23.751 1.00 83.75 180 TYR A CA 1
ATOM 1430 C C . TYR A 1 180 ? 9.316 -11.233 -23.271 1.00 83.75 180 TYR A C 1
ATOM 1432 O O . TYR A 1 180 ? 10.539 -11.091 -23.257 1.00 83.75 180 TYR A O 1
ATOM 1440 N N . VAL A 1 181 ? 8.499 -10.291 -22.795 1.00 87.12 181 VAL A N 1
ATOM 1441 C CA . VAL A 1 181 ? 8.993 -9.025 -22.228 1.00 87.12 181 VAL A CA 1
ATOM 1442 C C . VAL A 1 181 ? 9.837 -9.279 -20.972 1.00 87.12 181 VAL A C 1
ATOM 1444 O O . VAL A 1 181 ? 10.914 -8.699 -20.843 1.00 87.12 181 VAL A O 1
ATOM 1447 N N . ARG A 1 182 ? 9.425 -10.190 -20.072 1.00 87.31 182 ARG A N 1
ATOM 1448 C CA . ARG A 1 182 ? 10.240 -10.571 -18.895 1.00 87.31 182 ARG A CA 1
ATOM 1449 C C . ARG A 1 182 ? 11.613 -11.084 -19.306 1.00 87.31 182 ARG A C 1
ATOM 1451 O O . ARG A 1 182 ? 12.615 -10.674 -18.726 1.00 87.31 182 ARG A O 1
ATOM 1458 N N . TYR A 1 183 ? 11.651 -11.944 -20.318 1.00 84.50 183 TYR A N 1
ATOM 1459 C CA . TYR A 1 183 ? 12.893 -12.486 -20.848 1.00 84.50 183 TYR A CA 1
ATOM 1460 C C . TYR A 1 183 ? 13.814 -11.385 -21.396 1.00 84.50 183 TYR A C 1
ATOM 1462 O O . TYR A 1 183 ? 14.989 -11.351 -21.034 1.00 84.50 183 TYR A O 1
ATOM 1470 N N . LEU A 1 184 ? 13.296 -10.459 -22.210 1.00 84.75 184 LEU A N 1
ATOM 1471 C CA . LEU A 1 184 ? 14.091 -9.359 -22.775 1.00 84.75 184 LEU A CA 1
ATOM 1472 C C . LEU A 1 184 ? 14.675 -8.447 -21.690 1.00 84.75 184 LEU A C 1
ATOM 1474 O O . LEU A 1 184 ? 15.839 -8.053 -21.754 1.00 84.75 184 LEU A O 1
ATOM 1478 N N . VAL A 1 185 ? 13.882 -8.150 -20.662 1.00 88.00 185 VAL A N 1
ATOM 1479 C CA . VAL A 1 185 ? 14.316 -7.303 -19.549 1.00 88.00 185 VAL A CA 1
ATOM 1480 C C . VAL A 1 185 ? 15.375 -8.004 -18.690 1.00 88.00 185 VAL A C 1
ATOM 1482 O O . VAL A 1 185 ? 16.332 -7.354 -18.276 1.00 88.00 185 VAL A O 1
ATOM 1485 N N . GLN A 1 186 ? 15.241 -9.313 -18.449 1.00 85.38 186 GLN A N 1
ATOM 1486 C CA . GLN A 1 186 ? 16.152 -10.099 -17.601 1.00 85.38 186 GLN A CA 1
ATOM 1487 C C . GLN A 1 186 ? 17.424 -10.571 -18.314 1.00 85.38 186 GLN A C 1
ATOM 1489 O O . GLN A 1 186 ? 18.423 -10.850 -17.652 1.00 85.38 186 GLN A O 1
ATOM 1494 N N . THR A 1 187 ? 17.402 -10.684 -19.642 1.00 81.75 187 THR A N 1
ATOM 1495 C CA . THR A 1 187 ? 18.566 -11.124 -20.417 1.00 81.75 187 THR A CA 1
ATOM 1496 C C . THR A 1 187 ? 19.621 -10.017 -20.433 1.00 81.75 187 THR A C 1
ATOM 1498 O O . THR A 1 187 ? 19.284 -8.895 -20.807 1.00 81.75 187 THR A O 1
ATOM 1501 N N . PRO A 1 188 ? 20.883 -10.289 -20.055 1.00 74.94 188 PRO A N 1
ATOM 1502 C CA . PRO A 1 188 ? 21.957 -9.302 -20.129 1.00 74.94 188 PRO A CA 1
ATOM 1503 C C . PRO A 1 188 ? 22.221 -8.849 -21.571 1.00 74.94 188 PRO A C 1
ATOM 1505 O O . PRO A 1 188 ? 22.168 -9.659 -22.496 1.00 74.94 188 PRO A O 1
ATOM 1508 N N . GLY A 1 189 ? 22.551 -7.568 -21.754 1.00 79.88 189 GLY A N 1
ATOM 1509 C CA . GLY A 1 189 ? 22.867 -6.975 -23.060 1.00 79.88 189 GLY A CA 1
ATOM 1510 C C . GLY A 1 189 ? 21.831 -5.959 -23.542 1.00 79.88 189 GLY A C 1
ATOM 1511 O O . GLY A 1 189 ? 20.866 -5.647 -22.840 1.00 79.88 189 GLY A O 1
ATOM 1512 N N . GLU A 1 190 ? 22.042 -5.399 -24.728 1.00 78.75 190 GLU A N 1
ATOM 1513 C CA . GLU A 1 190 ? 21.104 -4.446 -25.326 1.00 78.75 190 GLU A CA 1
ATOM 1514 C C . GLU A 1 190 ? 19.847 -5.153 -25.843 1.00 78.75 190 GLU A C 1
ATOM 1516 O O . GLU A 1 190 ? 19.910 -6.261 -26.381 1.00 78.75 190 GLU A O 1
ATOM 1521 N N . ILE A 1 191 ? 18.689 -4.505 -25.684 1.00 79.25 191 ILE A N 1
ATOM 1522 C CA . ILE A 1 191 ? 17.462 -4.967 -26.334 1.00 79.25 191 ILE A CA 1
ATOM 1523 C C . ILE A 1 191 ? 17.605 -4.666 -27.831 1.00 79.25 191 ILE A C 1
ATOM 1525 O O . ILE A 1 191 ? 17.906 -3.521 -28.180 1.00 79.25 191 ILE A O 1
ATOM 1529 N N . PRO A 1 192 ? 17.409 -5.656 -28.722 1.00 72.88 192 PRO A N 1
ATOM 1530 C CA . PRO A 1 192 ? 17.524 -5.441 -30.159 1.00 72.88 192 PRO A CA 1
ATOM 1531 C C . PRO A 1 192 ? 16.601 -4.312 -30.626 1.00 72.88 192 PRO A C 1
ATOM 1533 O O . PRO A 1 192 ? 15.400 -4.347 -30.370 1.00 72.88 192 PRO A O 1
ATOM 1536 N N . LYS A 1 193 ? 17.161 -3.322 -31.327 1.00 66.69 193 LYS A N 1
ATOM 1537 C CA . LYS A 1 193 ? 16.418 -2.149 -31.824 1.00 66.69 193 LYS A CA 1
ATOM 1538 C C . LYS A 1 193 ? 15.622 -2.427 -33.105 1.00 66.69 193 LYS A C 1
ATOM 1540 O O . LYS A 1 193 ? 14.793 -1.616 -33.493 1.00 66.69 193 LYS A O 1
ATOM 1545 N 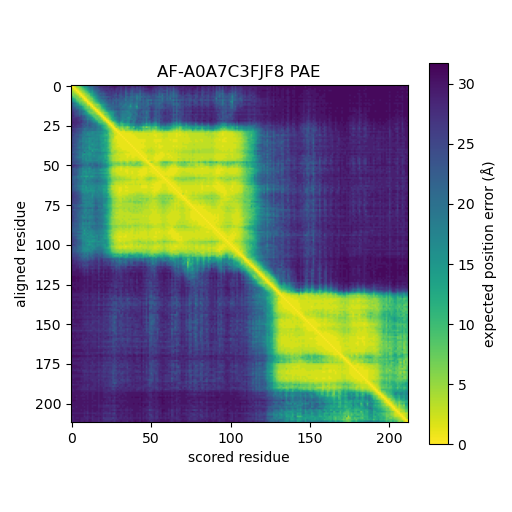N . VAL A 1 194 ? 15.878 -3.554 -33.773 1.00 63.38 194 VAL A N 1
ATOM 1546 C CA . VAL A 1 194 ? 15.259 -3.932 -35.052 1.00 63.38 194 VAL A CA 1
ATOM 1547 C C . VAL A 1 194 ? 14.803 -5.393 -34.966 1.00 63.38 194 VAL A C 1
ATOM 1549 O O . VAL A 1 194 ? 15.529 -6.210 -34.389 1.00 63.38 194 VAL A O 1
ATOM 1552 N N . PRO A 1 195 ? 13.626 -5.759 -35.508 1.00 57.91 195 PRO A N 1
ATOM 1553 C CA . PRO A 1 195 ? 13.243 -7.158 -35.646 1.00 57.91 195 PRO A CA 1
ATOM 1554 C C . PRO A 1 195 ? 14.214 -7.864 -36.602 1.00 57.91 195 PRO A C 1
ATOM 1556 O O . PRO A 1 195 ? 14.149 -7.688 -37.814 1.00 57.91 195 PRO A O 1
ATOM 1559 N N . ASP A 1 196 ? 15.125 -8.655 -36.040 1.00 59.03 196 ASP A N 1
ATOM 1560 C CA . ASP A 1 196 ? 16.044 -9.492 -36.806 1.00 59.03 196 ASP A CA 1
ATOM 1561 C C . ASP A 1 196 ? 15.248 -10.596 -37.540 1.00 59.03 196 ASP A C 1
ATOM 1563 O O . ASP A 1 196 ? 14.532 -11.364 -36.886 1.00 59.03 196 ASP A O 1
ATOM 1567 N N . PRO A 1 197 ? 15.320 -10.703 -38.881 1.00 51.78 197 PRO A N 1
ATOM 1568 C CA . PRO A 1 197 ? 14.698 -11.802 -39.622 1.00 51.78 197 PRO A CA 1
ATOM 1569 C C . PRO A 1 197 ? 15.310 -13.175 -39.281 1.00 51.78 197 PRO A C 1
ATOM 1571 O O . PRO A 1 197 ? 14.661 -14.197 -39.505 1.00 51.78 197 PRO A O 1
ATOM 1574 N N . GLY A 1 198 ? 16.515 -13.209 -38.698 1.00 53.66 198 GLY A N 1
ATOM 1575 C CA . GLY A 1 198 ? 17.205 -14.403 -38.200 1.00 53.66 198 GLY A CA 1
ATOM 1576 C C . GLY A 1 198 ? 16.990 -14.674 -36.710 1.00 53.66 198 GLY A C 1
ATOM 1577 O O . GLY A 1 198 ? 17.840 -15.294 -36.072 1.00 53.66 198 GLY A O 1
ATOM 1578 N N . ASP A 1 199 ? 15.880 -14.191 -36.149 1.00 56.59 199 ASP A N 1
ATOM 1579 C CA . ASP A 1 199 ? 15.600 -14.185 -34.719 1.00 56.59 199 ASP A CA 1
ATOM 1580 C C . ASP A 1 199 ? 15.900 -15.544 -34.064 1.00 56.59 199 ASP A C 1
ATOM 1582 O O . ASP A 1 199 ? 15.164 -16.520 -34.228 1.00 56.59 199 ASP A O 1
ATOM 1586 N N . LYS A 1 200 ? 16.970 -15.613 -33.265 1.00 55.34 200 LYS A N 1
ATOM 1587 C CA . LYS A 1 200 ? 17.336 -16.804 -32.472 1.00 55.34 200 LYS A CA 1
ATOM 1588 C C . LYS A 1 200 ? 16.209 -17.280 -31.542 1.00 55.34 200 LYS A C 1
ATOM 1590 O O . LYS A 1 200 ? 16.281 -18.366 -30.988 1.00 55.34 200 LYS A O 1
ATOM 1595 N N . TYR A 1 201 ? 15.154 -16.484 -31.372 1.00 54.69 201 TYR A N 1
ATOM 1596 C CA . TYR A 1 201 ? 13.942 -16.835 -30.632 1.00 54.69 201 TYR A CA 1
ATOM 1597 C C . TYR A 1 201 ? 12.990 -17.755 -31.419 1.00 54.69 201 TYR A C 1
ATOM 1599 O O . TYR A 1 201 ? 12.172 -18.431 -30.803 1.00 54.69 201 TYR A O 1
ATOM 1607 N N . LEU A 1 202 ? 13.146 -17.867 -32.746 1.00 52.19 202 LEU A N 1
ATOM 1608 C CA . LEU A 1 202 ? 12.467 -18.869 -33.583 1.00 52.19 202 LEU A CA 1
ATOM 1609 C C . LEU A 1 202 ? 13.018 -20.290 -33.372 1.00 52.19 202 LEU A C 1
ATOM 1611 O O . LEU A 1 202 ? 12.361 -21.261 -33.746 1.00 52.19 202 LEU A O 1
ATOM 1615 N N . LYS A 1 203 ? 14.214 -20.439 -32.781 1.00 50.06 203 LYS A N 1
ATOM 1616 C CA . LYS A 1 203 ? 14.883 -21.736 -32.592 1.00 50.06 203 LYS A CA 1
ATOM 1617 C C . LYS A 1 203 ? 15.543 -21.837 -31.212 1.00 50.06 203 LYS A C 1
ATOM 1619 O O . LYS A 1 203 ? 16.522 -21.160 -30.937 1.00 50.06 203 LYS A O 1
ATOM 1624 N N . GLY A 1 204 ? 15.049 -22.733 -30.352 1.00 57.31 204 GLY A N 1
ATOM 1625 C CA . GLY A 1 204 ? 15.662 -23.045 -29.051 1.00 57.31 204 GLY A CA 1
ATOM 1626 C C . GLY A 1 204 ? 14.657 -23.155 -27.899 1.00 57.31 204 GLY A C 1
ATOM 1627 O O . GLY A 1 204 ? 13.460 -23.332 -28.132 1.00 57.31 204 GLY A O 1
ATOM 1628 N N . LYS A 1 205 ? 15.150 -23.020 -26.655 1.00 51.06 205 LYS A N 1
ATOM 1629 C CA . LYS A 1 205 ? 14.413 -23.200 -25.378 1.00 51.06 205 LYS A CA 1
ATOM 1630 C C . LYS A 1 205 ? 13.142 -22.341 -25.228 1.00 51.06 205 LYS A C 1
ATOM 1632 O O . LYS A 1 205 ? 12.343 -22.612 -24.347 1.00 51.06 205 LYS A O 1
ATOM 1637 N N . TYR A 1 206 ? 12.981 -21.328 -26.076 1.00 57.78 206 TYR A N 1
ATOM 1638 C CA . TYR A 1 206 ? 11.901 -20.340 -26.025 1.00 57.78 206 TYR A CA 1
ATOM 1639 C C . TYR A 1 206 ? 11.040 -20.304 -27.299 1.00 57.78 206 TYR A C 1
ATOM 1641 O O . TYR A 1 206 ? 10.220 -19.404 -27.474 1.00 57.78 206 TYR A O 1
ATOM 1649 N N . SER A 1 207 ? 11.241 -21.262 -28.211 1.00 58.16 207 SER A N 1
ATOM 1650 C CA . SER A 1 207 ? 10.468 -21.366 -29.459 1.00 58.16 207 SER A CA 1
ATOM 1651 C C . SER A 1 207 ? 8.984 -21.685 -29.226 1.00 58.16 207 SER A C 1
ATOM 1653 O O . SER A 1 207 ? 8.144 -21.388 -30.071 1.00 58.16 207 SER A O 1
ATOM 1655 N N . ASP A 1 208 ? 8.650 -22.239 -28.062 1.00 61.59 208 ASP A N 1
ATOM 1656 C CA . ASP A 1 208 ? 7.294 -22.493 -27.566 1.00 61.59 208 ASP A CA 1
ATOM 1657 C C . ASP A 1 208 ? 6.507 -21.207 -27.261 1.00 61.59 208 ASP A C 1
ATOM 1659 O O . ASP A 1 208 ? 5.272 -21.216 -27.224 1.00 61.59 208 ASP A O 1
ATOM 1663 N N . MET A 1 209 ? 7.211 -20.086 -27.091 1.00 60.41 209 MET A N 1
ATOM 1664 C CA . MET A 1 209 ? 6.611 -18.771 -26.895 1.00 60.41 209 MET A CA 1
ATOM 1665 C C . MET A 1 209 ? 6.175 -18.105 -28.205 1.00 60.41 209 MET A C 1
ATOM 1667 O O . MET A 1 209 ? 5.627 -17.005 -28.149 1.00 60.41 209 MET A O 1
ATOM 1671 N N . ILE A 1 210 ? 6.380 -18.737 -29.367 1.00 59.81 210 ILE A N 1
ATOM 1672 C CA . ILE A 1 210 ? 6.030 -18.198 -30.687 1.00 59.81 210 ILE A CA 1
ATOM 1673 C C . ILE A 1 210 ? 4.861 -18.991 -31.299 1.00 59.81 210 ILE A C 1
ATOM 1675 O O . ILE A 1 210 ? 4.837 -20.221 -31.268 1.00 59.81 210 ILE A O 1
ATOM 1679 N N . ARG A 1 211 ? 3.863 -18.290 -31.853 1.00 56.81 211 ARG A N 1
ATOM 1680 C CA . ARG A 1 211 ? 2.823 -18.869 -32.714 1.00 56.81 211 ARG A CA 1
ATOM 1681 C C . ARG A 1 211 ? 3.449 -19.196 -34.072 1.00 56.81 211 ARG A C 1
ATOM 1683 O O . ARG A 1 211 ? 3.962 -18.294 -34.733 1.00 56.81 211 ARG A O 1
ATOM 1690 N N . ARG A 1 212 ? 3.442 -20.482 -34.427 1.00 56.72 212 ARG A N 1
ATOM 1691 C CA . ARG A 1 212 ? 3.796 -20.968 -35.766 1.00 56.72 212 ARG A CA 1
ATOM 1692 C C . ARG A 1 212 ? 2.687 -20.659 -36.757 1.00 56.72 212 ARG A C 1
ATOM 1694 O O . ARG A 1 212 ? 1.514 -20.701 -36.321 1.00 56.72 212 ARG A O 1
#

pLDDT: mean 71.09, std 19.72, range [27.64, 94.44]